Protein AF-A0A7C4EK09-F1 (afdb_monomer_lite)

Structure (mmCIF, N/CA/C/O backbone):
data_AF-A0A7C4EK09-F1
#
_entry.id   AF-A0A7C4EK09-F1
#
loop_
_atom_site.group_PDB
_atom_site.id
_atom_site.type_symbol
_atom_site.label_atom_id
_atom_site.label_alt_id
_atom_site.label_comp_id
_atom_site.label_asym_id
_atom_site.label_entity_id
_atom_site.label_seq_id
_atom_site.pdbx_PDB_ins_code
_atom_site.Cartn_x
_atom_site.Cartn_y
_atom_site.Cartn_z
_atom_site.occupancy
_atom_site.B_iso_or_equiv
_atom_site.auth_seq_id
_atom_site.auth_comp_id
_atom_site.auth_asym_id
_atom_site.auth_atom_id
_atom_site.pdbx_PDB_model_num
ATOM 1 N N . MET A 1 1 ? -27.597 4.032 24.524 1.00 59.72 1 MET A N 1
ATOM 2 C CA . MET A 1 1 ? -26.654 4.954 23.851 1.00 59.72 1 MET A CA 1
ATOM 3 C C . MET A 1 1 ? -26.207 4.326 22.547 1.00 59.72 1 MET A C 1
ATOM 5 O O . MET A 1 1 ? -25.892 3.143 22.551 1.00 59.72 1 MET A O 1
ATOM 9 N N . VAL A 1 2 ? -26.232 5.072 21.444 1.00 76.88 2 VAL A N 1
ATOM 10 C CA . VAL A 1 2 ? -25.946 4.519 20.114 1.00 76.88 2 VAL A CA 1
ATOM 11 C C . VAL A 1 2 ? -24.457 4.654 19.790 1.00 76.88 2 VAL A C 1
ATOM 13 O O . VAL A 1 2 ? -23.886 5.731 19.943 1.00 76.88 2 VAL A O 1
ATOM 16 N N . ILE A 1 3 ? -23.831 3.548 19.381 1.00 72.75 3 ILE A N 1
ATOM 17 C CA . ILE A 1 3 ? -22.368 3.379 19.275 1.00 72.75 3 ILE A CA 1
ATOM 18 C C . ILE A 1 3 ? -21.731 4.365 18.281 1.00 72.75 3 ILE A C 1
ATOM 20 O O . ILE A 1 3 ? -20.667 4.909 18.561 1.00 72.75 3 ILE A O 1
ATOM 24 N N . TYR A 1 4 ? -22.411 4.685 17.173 1.00 75.69 4 TYR A N 1
ATOM 25 C CA . TYR A 1 4 ? -21.912 5.647 16.178 1.00 75.69 4 TYR A CA 1
ATOM 26 C C . TYR A 1 4 ? -21.665 7.042 16.764 1.00 75.69 4 TYR A C 1
ATOM 28 O O . TYR A 1 4 ? -20.758 7.748 16.332 1.00 75.69 4 TYR A O 1
ATOM 36 N N . ARG A 1 5 ? -22.456 7.444 17.766 1.00 77.88 5 ARG A N 1
ATOM 37 C CA . ARG A 1 5 ? -22.344 8.768 18.380 1.00 77.88 5 ARG A CA 1
ATOM 38 C C . ARG A 1 5 ? -21.088 8.859 19.245 1.00 77.88 5 ARG A C 1
ATOM 40 O O . ARG A 1 5 ? -20.448 9.898 19.248 1.00 77.88 5 ARG A O 1
ATOM 47 N N . LEU A 1 6 ? -20.712 7.765 19.911 1.00 76.62 6 LEU A N 1
ATOM 48 C CA . LEU A 1 6 ? -19.453 7.663 20.654 1.00 76.62 6 LEU A CA 1
ATOM 49 C C . LEU A 1 6 ? -18.241 7.702 19.723 1.00 76.62 6 LEU A C 1
ATOM 51 O O . LEU A 1 6 ? -17.325 8.465 19.988 1.00 76.62 6 LEU A O 1
ATOM 55 N N . ILE A 1 7 ? -18.275 6.971 18.604 1.00 74.31 7 ILE A N 1
ATOM 56 C CA . ILE A 1 7 ? -17.199 7.004 17.597 1.00 74.31 7 ILE A CA 1
ATOM 57 C C . ILE A 1 7 ? -16.987 8.435 17.085 1.00 74.31 7 ILE A C 1
ATOM 59 O O . ILE A 1 7 ? -15.863 8.921 17.028 1.00 74.31 7 ILE A O 1
ATOM 63 N N . PHE A 1 8 ? -18.072 9.144 16.761 1.00 75.94 8 PHE A N 1
ATOM 64 C CA . PHE A 1 8 ? -17.979 10.527 16.295 1.00 75.94 8 PHE A CA 1
ATOM 65 C C . PHE A 1 8 ? -17.450 11.484 17.363 1.00 75.94 8 PHE A C 1
ATOM 67 O O . PHE A 1 8 ? -16.660 12.369 17.043 1.00 75.94 8 PHE A O 1
ATOM 74 N N . LEU A 1 9 ? -17.883 11.326 18.617 1.00 74.69 9 LEU A N 1
ATOM 75 C CA . LEU A 1 9 ? -17.385 12.141 19.723 1.00 74.69 9 LEU A CA 1
ATOM 76 C C . LEU A 1 9 ? -15.898 11.892 19.984 1.00 74.69 9 LEU A C 1
ATOM 78 O O . LEU A 1 9 ? -15.174 12.857 20.207 1.00 74.69 9 LEU A O 1
ATOM 82 N N . GLU A 1 10 ? -15.443 10.646 19.886 1.00 74.56 10 GLU A N 1
ATOM 83 C CA . GLU A 1 10 ? -14.036 10.278 20.057 1.00 74.56 10 GLU A CA 1
ATOM 84 C C . GLU A 1 10 ? -13.164 10.901 18.956 1.00 74.56 10 GLU A C 1
ATOM 86 O O . GLU A 1 10 ? -12.195 11.605 19.244 1.00 74.56 10 GLU A O 1
ATOM 91 N N . ILE A 1 11 ? -13.577 10.767 17.688 1.00 73.81 11 ILE A N 1
ATOM 92 C CA . ILE A 1 11 ? -12.902 11.401 16.540 1.00 73.81 11 ILE A CA 1
ATOM 93 C C . ILE A 1 11 ? -12.854 12.928 16.711 1.00 73.81 11 ILE A C 1
ATOM 95 O O . ILE A 1 11 ? -11.841 13.570 16.417 1.00 73.81 11 ILE A O 1
ATOM 99 N N . LEU A 1 12 ? -13.944 13.531 17.198 1.00 75.69 12 LEU A N 1
ATOM 100 C CA . LEU A 1 12 ? -14.035 14.976 17.401 1.00 75.69 12 LEU A CA 1
ATOM 101 C C . LEU A 1 12 ? -13.188 15.458 18.585 1.00 75.69 12 LEU A C 1
ATOM 103 O O . LEU A 1 12 ? -12.681 16.579 18.541 1.00 75.69 12 LEU A O 1
ATOM 107 N N . HIS A 1 13 ? -13.031 14.644 19.626 1.00 73.06 13 HIS A N 1
ATOM 108 C CA . HIS A 1 13 ? -12.158 14.949 20.754 1.00 73.06 13 HIS A CA 1
ATOM 109 C C . HIS A 1 13 ? -10.682 14.825 20.345 1.00 73.06 13 HIS A C 1
ATOM 111 O O . HIS A 1 13 ? -9.856 15.658 20.718 1.00 73.06 13 HIS A O 1
ATOM 117 N N . ARG A 1 14 ? -10.358 13.858 19.477 1.00 70.25 14 ARG A N 1
ATOM 118 C CA . ARG A 1 14 ? -8.984 13.471 19.135 1.00 70.25 14 ARG A CA 1
ATOM 119 C C . ARG A 1 14 ? -8.532 13.844 17.723 1.00 70.25 14 ARG A C 1
ATOM 121 O O . ARG A 1 14 ? -7.823 13.092 17.051 1.00 70.25 14 ARG A O 1
ATOM 128 N N . LYS A 1 15 ? -8.878 15.057 17.288 1.00 75.75 15 LYS A N 1
ATOM 129 C CA . LYS A 1 15 ? -8.649 15.546 15.913 1.00 75.75 15 LYS A CA 1
ATOM 130 C C . LYS A 1 15 ? -7.200 15.403 15.438 1.00 75.75 15 LYS A C 1
ATOM 132 O O . LYS A 1 15 ? -6.978 15.054 14.286 1.00 75.75 15 LYS A O 1
ATOM 137 N N . GLY A 1 16 ? -6.220 15.652 16.312 1.00 76.62 16 GLY A N 1
ATOM 138 C CA . GLY A 1 16 ? -4.796 15.582 15.961 1.00 76.62 16 GLY A CA 1
ATOM 139 C C . GLY A 1 16 ? -4.307 14.156 15.697 1.00 76.62 16 GLY A C 1
ATOM 140 O O . GLY A 1 16 ? -3.672 13.899 14.677 1.00 76.62 16 GLY A O 1
ATOM 141 N N . GLY A 1 17 ? -4.649 13.217 16.585 1.00 75.44 17 GLY A N 1
ATOM 142 C CA . GLY A 1 17 ? -4.297 11.804 16.421 1.00 75.44 17 GLY A CA 1
ATOM 143 C C . GLY A 1 17 ? -5.007 11.176 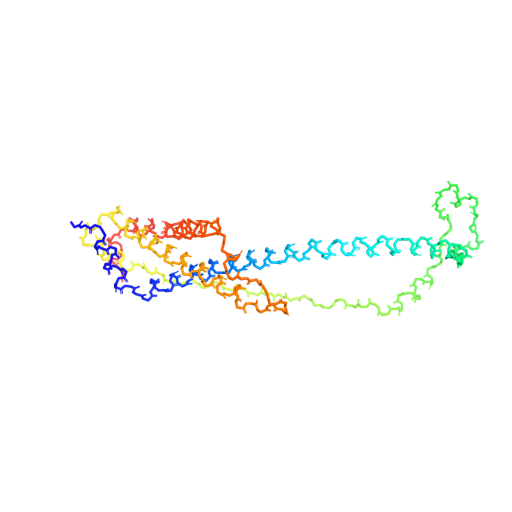15.225 1.00 75.44 17 GLY A C 1
ATOM 144 O O . GLY A 1 17 ? -4.377 10.485 14.425 1.00 75.44 17 GLY A O 1
ATOM 145 N N . PHE A 1 18 ? -6.292 11.499 15.056 1.00 76.75 18 PHE A N 1
ATOM 146 C CA . PHE A 1 18 ? -7.065 11.060 13.903 1.00 76.75 18 PHE A CA 1
ATOM 147 C C . PHE A 1 18 ? -6.475 11.591 12.585 1.00 76.75 18 PHE A C 1
ATOM 149 O O . PHE A 1 18 ? -6.249 10.826 11.651 1.00 76.75 18 PHE A O 1
ATOM 156 N N . ALA A 1 19 ? -6.146 12.885 12.520 1.00 77.00 19 ALA A N 1
ATOM 157 C CA . ALA A 1 19 ? -5.547 13.487 11.331 1.00 77.00 19 ALA A CA 1
ATOM 158 C C . ALA A 1 19 ? -4.194 12.854 10.979 1.00 77.00 19 ALA A C 1
ATOM 160 O O . ALA A 1 19 ? -3.980 12.505 9.822 1.00 77.00 19 ALA A O 1
ATOM 161 N N . MET A 1 20 ? -3.309 12.651 11.960 1.00 81.69 20 MET A N 1
ATOM 162 C CA . MET A 1 20 ? -2.008 12.011 11.731 1.00 81.69 20 MET A CA 1
ATOM 163 C C . MET A 1 20 ? -2.143 10.573 11.223 1.00 81.69 20 MET A C 1
ATOM 165 O O . MET A 1 20 ? -1.414 10.175 10.313 1.00 81.69 20 MET A O 1
ATOM 169 N N . GLY A 1 21 ? -3.088 9.802 11.765 1.00 78.81 21 GLY A N 1
ATOM 170 C CA . GLY A 1 21 ? -3.336 8.435 11.313 1.00 78.81 21 GLY A CA 1
ATOM 171 C C . GLY A 1 21 ? -3.893 8.372 9.887 1.00 78.81 21 GLY A C 1
ATOM 172 O O . GLY A 1 21 ? -3.397 7.595 9.071 1.00 78.81 21 GLY A O 1
ATOM 173 N N . VAL A 1 22 ? -4.842 9.254 9.544 1.00 82.44 22 VAL A N 1
ATOM 174 C CA . VAL A 1 22 ? -5.328 9.399 8.159 1.00 82.44 22 VAL A CA 1
ATOM 175 C C . VAL A 1 22 ? -4.183 9.778 7.221 1.00 82.44 22 VAL A C 1
ATOM 177 O O . VAL A 1 22 ? -4.055 9.195 6.148 1.00 82.44 22 VAL A O 1
ATOM 180 N N . LEU A 1 23 ? -3.329 10.719 7.626 1.00 84.25 23 LEU A N 1
ATOM 181 C CA . LEU A 1 23 ? -2.220 11.218 6.812 1.00 84.25 23 LEU A CA 1
ATOM 182 C C . LEU A 1 23 ? -1.162 10.129 6.581 1.00 84.25 23 LEU A C 1
ATOM 184 O O . LEU A 1 23 ? -0.712 9.943 5.454 1.00 84.25 23 LEU A O 1
ATOM 188 N N . SER A 1 24 ? -0.823 9.349 7.609 1.00 84.38 24 SER A N 1
ATOM 189 C CA . SER A 1 24 ? 0.080 8.199 7.486 1.00 84.38 24 SER A CA 1
ATOM 190 C C . SER A 1 24 ? -0.461 7.145 6.512 1.00 84.38 24 SER A C 1
ATOM 192 O O . SER A 1 24 ? 0.252 6.732 5.592 1.00 84.38 24 SER A O 1
ATOM 194 N N . ALA A 1 25 ? -1.735 6.764 6.655 1.00 78.94 25 ALA A N 1
ATOM 195 C CA . ALA A 1 25 ? -2.389 5.821 5.748 1.00 78.94 25 ALA A CA 1
ATOM 196 C C . ALA A 1 25 ? -2.448 6.363 4.310 1.00 78.94 25 ALA A C 1
ATOM 198 O O . ALA A 1 25 ? -2.166 5.631 3.359 1.00 78.94 25 ALA A O 1
ATOM 199 N N . ALA A 1 26 ? -2.738 7.656 4.150 1.00 80.69 26 ALA A N 1
ATOM 200 C CA . ALA A 1 26 ? -2.747 8.319 2.854 1.00 80.69 26 ALA A CA 1
ATOM 201 C C . ALA A 1 26 ? -1.370 8.291 2.183 1.00 80.69 26 ALA A C 1
ATOM 203 O O . ALA A 1 26 ? -1.273 7.944 1.008 1.00 80.69 26 ALA A O 1
ATOM 204 N N . VAL A 1 27 ? -0.296 8.590 2.917 1.00 83.56 27 VAL A N 1
ATOM 205 C CA . VAL A 1 27 ? 1.075 8.565 2.383 1.00 83.56 27 VAL A CA 1
ATOM 206 C C . VAL A 1 27 ? 1.487 7.151 1.968 1.00 83.56 27 VAL A C 1
ATOM 208 O O . VAL A 1 27 ? 2.057 6.976 0.891 1.00 83.56 27 VAL A O 1
ATOM 211 N N . ALA A 1 28 ? 1.169 6.137 2.776 1.00 79.94 28 ALA A N 1
ATOM 212 C CA . ALA A 1 28 ? 1.481 4.745 2.451 1.00 79.94 28 ALA A CA 1
ATOM 213 C C . ALA A 1 28 ? 0.786 4.293 1.155 1.00 79.94 28 ALA A C 1
ATOM 215 O O . ALA A 1 28 ? 1.431 3.748 0.254 1.00 79.94 28 ALA A O 1
ATOM 216 N N . VAL A 1 29 ? -0.515 4.578 1.030 1.00 79.38 29 VAL A N 1
ATOM 217 C CA . VAL A 1 29 ? -1.295 4.260 -0.174 1.00 79.38 29 VAL A CA 1
ATOM 218 C C . VAL A 1 29 ? -0.803 5.067 -1.377 1.00 79.38 29 VAL A C 1
ATOM 220 O O . VAL A 1 29 ? -0.633 4.498 -2.453 1.00 79.38 29 VAL A O 1
ATOM 223 N N . ALA A 1 30 ? -0.503 6.356 -1.203 1.00 80.06 30 ALA A N 1
ATOM 224 C CA . ALA A 1 30 ? 0.017 7.210 -2.269 1.00 80.06 30 ALA A CA 1
ATOM 225 C C . ALA A 1 30 ? 1.355 6.703 -2.822 1.00 80.06 30 ALA A C 1
ATOM 227 O O . ALA A 1 30 ? 1.551 6.695 -4.037 1.00 80.06 30 ALA A O 1
ATOM 228 N N . CYS A 1 31 ? 2.256 6.239 -1.952 1.00 81.19 31 CYS A N 1
ATOM 229 C CA . CYS A 1 31 ? 3.550 5.689 -2.354 1.00 81.19 31 CYS A CA 1
ATOM 230 C C . CYS A 1 31 ? 3.387 4.392 -3.163 1.00 81.19 31 CYS A C 1
ATOM 232 O O . CYS A 1 31 ? 3.993 4.235 -4.225 1.00 81.19 31 CYS A O 1
ATOM 234 N N . LEU A 1 32 ? 2.510 3.492 -2.707 1.00 79.62 32 LEU A N 1
ATOM 235 C CA . LEU A 1 32 ? 2.244 2.220 -3.379 1.00 79.62 32 LEU A CA 1
ATOM 236 C C . LEU A 1 32 ? 1.568 2.427 -4.741 1.00 79.62 32 LEU A C 1
ATOM 238 O O . LEU A 1 32 ? 2.023 1.887 -5.749 1.00 79.62 32 LEU A O 1
ATOM 242 N N . VAL A 1 33 ? 0.518 3.252 -4.788 1.00 77.50 33 VAL A N 1
ATOM 243 C CA . VAL A 1 33 ? -0.191 3.588 -6.031 1.00 77.50 33 VAL A CA 1
ATOM 244 C C . VAL A 1 33 ? 0.746 4.317 -6.994 1.00 77.50 33 VAL A C 1
ATOM 246 O O . VAL A 1 33 ? 0.823 3.943 -8.162 1.00 77.50 33 VAL A O 1
ATOM 249 N N . GLY A 1 34 ? 1.514 5.301 -6.518 1.00 72.81 34 GLY A N 1
ATOM 250 C CA . GLY A 1 34 ? 2.486 6.034 -7.331 1.00 72.81 34 GLY A CA 1
ATOM 251 C C . GLY A 1 34 ? 3.555 5.124 -7.942 1.00 72.81 34 GLY A C 1
ATOM 252 O O . GLY A 1 34 ? 3.812 5.209 -9.143 1.00 72.81 34 GLY A O 1
ATOM 253 N N . SER A 1 35 ? 4.120 4.204 -7.152 1.00 72.50 35 SER A N 1
ATOM 254 C CA . SER A 1 35 ? 5.109 3.225 -7.622 1.00 72.50 35 SER A CA 1
ATOM 255 C C . SER A 1 35 ? 4.542 2.311 -8.712 1.00 72.50 35 SER A C 1
ATOM 257 O O . SER A 1 35 ? 5.139 2.196 -9.782 1.00 72.50 35 SER A O 1
ATOM 259 N N . LEU A 1 36 ? 3.361 1.724 -8.491 1.00 76.94 36 LEU A N 1
ATOM 260 C CA . LEU A 1 36 ? 2.722 0.830 -9.463 1.00 76.94 36 LEU A CA 1
ATOM 261 C C . LEU A 1 36 ? 2.312 1.559 -10.750 1.00 76.94 36 LEU A C 1
ATOM 263 O O . LEU A 1 36 ? 2.436 1.009 -11.846 1.00 76.94 36 LEU A O 1
ATOM 267 N N . THR A 1 37 ? 1.863 2.809 -10.634 1.00 72.75 37 THR A N 1
ATOM 268 C CA . THR A 1 37 ? 1.449 3.624 -11.787 1.00 72.75 37 THR A CA 1
ATOM 269 C C . THR A 1 37 ? 2.657 4.041 -12.631 1.00 72.75 37 THR A C 1
ATOM 271 O O . THR A 1 37 ? 2.612 3.960 -13.860 1.00 72.75 37 THR A O 1
ATOM 274 N N . LEU A 1 38 ? 3.768 4.426 -11.993 1.00 69.75 38 LEU A N 1
ATOM 275 C CA . LEU A 1 38 ? 5.035 4.706 -12.678 1.00 69.75 38 LEU A CA 1
ATOM 276 C C . LEU A 1 38 ? 5.614 3.457 -13.351 1.00 69.75 38 LEU A C 1
ATOM 278 O O . LEU A 1 38 ? 6.137 3.555 -14.462 1.00 69.75 38 LEU A O 1
ATOM 282 N N . LEU A 1 39 ? 5.492 2.291 -12.712 1.00 69.44 39 LEU A N 1
ATOM 283 C CA . LEU A 1 39 ? 5.983 1.030 -13.262 1.00 69.44 39 LEU A CA 1
ATOM 284 C C . LEU A 1 39 ? 5.230 0.647 -14.541 1.00 69.44 39 LEU A C 1
ATOM 286 O O . LEU A 1 39 ? 5.853 0.391 -15.568 1.00 69.44 39 LEU A O 1
ATOM 290 N N . ARG A 1 40 ? 3.896 0.753 -14.538 1.00 64.56 40 ARG A N 1
ATOM 291 C CA . ARG A 1 40 ? 3.089 0.527 -15.750 1.00 64.56 40 ARG A CA 1
ATOM 292 C C . ARG A 1 40 ? 3.399 1.508 -16.875 1.00 64.56 40 ARG A C 1
ATOM 294 O O . ARG A 1 40 ? 3.392 1.136 -18.045 1.00 64.56 40 ARG A O 1
ATOM 301 N N . LYS A 1 41 ? 3.701 2.762 -16.531 1.00 60.75 41 LYS A N 1
ATOM 302 C CA . LYS A 1 41 ? 4.144 3.767 -17.504 1.00 60.75 41 LYS A CA 1
ATOM 303 C C . LYS A 1 41 ? 5.475 3.372 -18.167 1.00 60.75 41 LYS A C 1
ATOM 305 O O . LYS A 1 41 ? 5.697 3.681 -19.335 1.00 60.75 41 LYS A O 1
ATOM 310 N N . HIS A 1 42 ? 6.341 2.664 -17.442 1.00 59.22 42 HIS A N 1
ATOM 311 C CA . HIS A 1 42 ? 7.594 2.107 -17.953 1.00 59.22 42 HIS A CA 1
ATOM 312 C C . HIS A 1 42 ? 7.411 0.820 -18.772 1.00 59.22 42 HIS A C 1
ATOM 314 O O . HIS A 1 42 ? 8.153 0.628 -19.737 1.00 59.22 42 HIS A O 1
ATOM 320 N N . ASP A 1 43 ? 6.432 -0.028 -18.454 1.00 59.84 43 ASP A N 1
ATOM 321 C CA . ASP A 1 43 ? 6.171 -1.270 -19.203 1.00 59.84 43 ASP A CA 1
ATOM 322 C C . ASP A 1 43 ? 5.791 -0.986 -20.663 1.00 59.84 43 ASP A C 1
ATOM 324 O O . ASP A 1 43 ? 6.374 -1.567 -21.579 1.00 59.84 43 ASP A O 1
ATOM 328 N N . VAL A 1 44 ? 4.938 0.019 -20.896 1.00 59.47 44 VAL A N 1
ATOM 329 C CA . VAL A 1 44 ? 4.580 0.478 -22.255 1.00 59.47 44 VAL A CA 1
ATOM 330 C C . VAL A 1 44 ? 5.810 0.972 -23.035 1.00 59.47 44 VAL A C 1
ATOM 332 O O . VAL A 1 44 ? 5.915 0.786 -24.246 1.00 59.47 44 VAL A O 1
ATOM 335 N N . ARG A 1 45 ? 6.788 1.573 -22.344 1.00 55.91 45 ARG A N 1
ATOM 336 C CA . ARG A 1 45 ? 8.053 2.037 -22.940 1.00 55.91 45 ARG A CA 1
ATOM 337 C C . ARG A 1 45 ? 9.016 0.882 -23.233 1.00 55.91 45 ARG A C 1
ATOM 339 O O . ARG A 1 45 ? 9.820 0.968 -24.160 1.00 55.91 45 ARG A O 1
ATOM 346 N N . THR A 1 46 ? 8.951 -0.182 -22.437 1.00 57.06 46 THR A N 1
ATOM 347 C CA . THR A 1 46 ? 9.877 -1.317 -22.515 1.00 57.06 46 THR A CA 1
ATOM 348 C C . THR A 1 46 ? 9.597 -2.172 -23.745 1.00 57.06 46 THR A C 1
ATOM 350 O O . THR A 1 46 ? 10.549 -2.556 -24.417 1.00 57.06 46 THR A O 1
ATOM 353 N N . GLU A 1 47 ? 8.334 -2.378 -24.129 1.00 62.41 47 GLU A N 1
ATOM 354 C CA . GLU A 1 47 ? 8.006 -3.116 -25.361 1.00 62.41 47 GLU A CA 1
ATOM 355 C C . GLU A 1 47 ? 8.567 -2.442 -26.624 1.00 62.41 47 GLU A C 1
ATOM 357 O O . GLU A 1 47 ? 9.140 -3.111 -27.486 1.00 62.41 47 GLU A O 1
ATOM 362 N N . GLN A 1 48 ? 8.493 -1.109 -26.706 1.00 62.53 48 GLN A N 1
ATOM 363 C CA . GLN A 1 48 ? 9.022 -0.352 -27.847 1.00 62.53 48 GLN A CA 1
ATOM 364 C C . GLN A 1 48 ? 10.556 -0.396 -27.901 1.00 62.53 48 GLN A C 1
ATOM 366 O O . GLN A 1 48 ? 11.138 -0.661 -28.953 1.00 62.53 48 GLN A O 1
ATOM 371 N N . ILE A 1 49 ? 11.224 -0.231 -26.753 1.00 61.78 49 ILE A N 1
ATOM 372 C CA . ILE A 1 49 ? 12.691 -0.297 -26.668 1.00 61.78 49 ILE A CA 1
ATOM 373 C C . ILE A 1 49 ? 13.201 -1.717 -26.944 1.00 61.78 49 ILE A C 1
ATOM 375 O O . ILE A 1 49 ? 14.252 -1.872 -27.566 1.00 61.78 49 ILE A O 1
ATOM 379 N N . VAL A 1 50 ? 12.491 -2.758 -26.500 1.00 64.50 50 VAL A N 1
ATOM 380 C CA . VAL A 1 50 ? 12.869 -4.157 -26.751 1.00 64.50 50 VAL A CA 1
ATOM 381 C C . VAL A 1 50 ? 12.739 -4.495 -28.235 1.00 64.50 50 VAL A C 1
ATOM 383 O O . VAL A 1 50 ? 13.658 -5.107 -28.774 1.00 64.50 50 VAL A O 1
ATOM 386 N N . ALA A 1 51 ? 11.686 -4.038 -28.918 1.00 70.81 51 ALA A N 1
ATOM 387 C CA . ALA A 1 51 ? 11.537 -4.231 -30.362 1.00 70.81 51 ALA A CA 1
ATOM 388 C C . ALA A 1 51 ? 12.639 -3.511 -31.167 1.00 70.81 51 ALA A C 1
ATOM 390 O O . ALA A 1 51 ? 13.228 -4.099 -32.079 1.00 70.81 51 ALA A O 1
ATOM 391 N N . ASP A 1 52 ? 12.984 -2.275 -30.793 1.00 72.00 52 ASP A N 1
ATOM 392 C CA . ASP A 1 52 ? 14.057 -1.516 -31.448 1.00 72.00 52 ASP A CA 1
ATOM 393 C C . ASP A 1 52 ? 15.443 -2.106 -31.153 1.00 72.00 52 ASP A C 1
ATOM 395 O O . ASP A 1 52 ? 16.287 -2.206 -32.049 1.00 72.00 52 ASP A O 1
ATOM 399 N N . LYS A 1 53 ? 15.676 -2.583 -29.922 1.00 70.69 53 LYS A N 1
ATOM 400 C CA . LYS A 1 53 ? 16.919 -3.278 -29.562 1.00 70.69 53 LYS A CA 1
ATOM 401 C C . LYS A 1 53 ? 17.024 -4.666 -30.178 1.00 70.69 53 LYS A C 1
ATOM 403 O O . LYS A 1 53 ? 18.139 -5.062 -30.484 1.00 70.69 53 LYS A O 1
ATOM 408 N N . GLN A 1 54 ? 15.926 -5.388 -30.397 1.00 70.62 54 GLN A N 1
ATOM 409 C CA . GLN A 1 54 ? 15.944 -6.667 -31.115 1.00 70.62 54 GLN A CA 1
ATOM 410 C C . GLN A 1 54 ? 16.315 -6.473 -32.589 1.00 70.62 54 GLN A C 1
ATOM 412 O O . GLN A 1 54 ? 17.121 -7.242 -33.108 1.00 70.62 54 GLN A O 1
ATOM 417 N N . ARG A 1 55 ? 15.816 -5.414 -33.243 1.00 70.62 55 ARG A N 1
ATOM 418 C CA . ARG A 1 55 ? 16.227 -5.050 -34.613 1.00 70.62 55 ARG A CA 1
ATOM 419 C C . ARG A 1 55 ? 17.695 -4.630 -34.668 1.00 70.62 55 ARG A C 1
ATOM 421 O O . ARG A 1 55 ? 18.454 -5.165 -35.470 1.00 70.62 55 ARG A O 1
ATOM 428 N N . ALA A 1 56 ? 18.122 -3.758 -33.752 1.00 77.44 56 ALA A N 1
ATOM 429 C CA . ALA A 1 56 ? 19.520 -3.347 -33.658 1.00 77.44 56 ALA A CA 1
ATOM 430 C C . ALA A 1 56 ? 20.453 -4.519 -33.306 1.00 77.44 56 ALA A C 1
ATOM 432 O O . ALA A 1 56 ? 21.561 -4.579 -33.825 1.00 77.44 56 ALA A O 1
ATOM 433 N N . ALA A 1 57 ? 20.018 -5.463 -32.464 1.00 70.88 57 ALA A N 1
ATOM 434 C CA . ALA A 1 57 ? 20.772 -6.665 -32.118 1.00 70.88 57 ALA A CA 1
ATOM 435 C C . ALA A 1 57 ? 20.855 -7.653 -33.285 1.00 70.88 57 ALA A C 1
ATOM 437 O O . ALA A 1 57 ? 21.906 -8.256 -33.460 1.00 70.88 57 ALA A O 1
ATOM 438 N N . ALA A 1 58 ? 19.808 -7.788 -34.107 1.00 76.44 58 ALA A N 1
ATOM 439 C CA . ALA A 1 58 ? 19.851 -8.593 -35.329 1.00 76.44 58 ALA A CA 1
ATOM 440 C C . ALA A 1 58 ? 20.830 -7.999 -36.361 1.00 76.44 58 ALA A C 1
ATOM 442 O O . ALA A 1 58 ? 21.662 -8.716 -36.921 1.00 76.44 58 ALA A O 1
ATOM 443 N N . ASP A 1 59 ? 20.807 -6.676 -36.544 1.00 77.88 59 ASP A N 1
ATOM 444 C CA . ASP A 1 59 ? 21.742 -5.973 -37.431 1.00 77.88 59 ASP A CA 1
ATOM 445 C C . ASP A 1 59 ? 23.180 -5.981 -36.895 1.00 77.88 59 ASP A C 1
ATOM 447 O O . ASP A 1 59 ? 24.141 -6.055 -37.667 1.00 77.88 59 ASP A O 1
ATOM 451 N N . LEU A 1 60 ? 23.340 -5.889 -35.571 1.00 79.94 60 LEU A N 1
ATOM 452 C CA . LEU A 1 60 ? 24.628 -6.015 -34.897 1.00 79.94 60 LEU A CA 1
ATOM 453 C C . LEU A 1 60 ? 25.137 -7.453 -34.991 1.00 79.94 60 LEU A C 1
ATOM 455 O O . LEU A 1 60 ? 26.310 -7.627 -35.268 1.00 79.94 60 LEU A O 1
ATOM 459 N N . MET A 1 61 ? 24.288 -8.472 -34.833 1.00 69.00 61 MET A N 1
ATOM 460 C CA . MET A 1 61 ? 24.668 -9.879 -34.991 1.00 69.00 61 MET A CA 1
ATOM 461 C C . MET A 1 61 ? 25.187 -10.153 -36.398 1.00 69.00 61 MET A C 1
ATOM 463 O O . MET A 1 61 ? 26.260 -10.730 -36.526 1.00 69.00 61 MET A O 1
ATOM 467 N N . ASN A 1 62 ? 24.507 -9.671 -37.442 1.00 76.88 62 ASN A N 1
ATOM 468 C CA . ASN A 1 62 ? 24.986 -9.833 -38.818 1.00 76.88 62 ASN A CA 1
ATOM 469 C C . ASN A 1 62 ? 26.338 -9.136 -39.043 1.00 76.88 62 ASN A C 1
ATOM 471 O O . ASN A 1 62 ? 27.258 -9.743 -39.595 1.00 76.88 62 ASN A O 1
ATOM 475 N N . ARG A 1 63 ? 26.500 -7.900 -38.547 1.00 78.12 63 ARG A N 1
ATOM 476 C CA . ARG A 1 63 ? 27.781 -7.172 -38.620 1.00 78.12 63 ARG A CA 1
ATOM 477 C C . ARG A 1 63 ? 28.882 -7.844 -37.807 1.00 78.12 63 ARG A C 1
ATOM 479 O O . ARG A 1 63 ? 29.983 -8.015 -38.310 1.00 78.12 63 ARG A O 1
ATOM 486 N N . MET A 1 64 ? 28.576 -8.295 -36.595 1.00 71.31 64 MET A N 1
ATOM 487 C CA . MET A 1 64 ? 29.508 -9.011 -35.731 1.00 71.31 64 MET A CA 1
ATOM 488 C C . MET A 1 64 ? 29.895 -10.357 -36.318 1.00 71.31 64 MET A C 1
ATOM 490 O O . MET A 1 64 ? 31.029 -10.759 -36.136 1.00 71.31 64 MET A O 1
ATOM 494 N N . GLN A 1 65 ? 29.007 -11.058 -37.017 1.00 75.00 65 GLN A N 1
ATOM 495 C CA . GLN A 1 65 ? 29.319 -12.336 -37.652 1.00 75.00 65 GLN A CA 1
ATOM 496 C C . GLN A 1 65 ? 30.249 -12.139 -38.857 1.00 75.00 65 GLN A C 1
ATOM 498 O O . GLN A 1 65 ? 31.146 -12.951 -39.097 1.00 75.00 65 GLN A O 1
ATOM 503 N N . GLU A 1 66 ? 30.094 -11.027 -39.574 1.00 72.31 66 GLU A N 1
ATOM 504 C CA . GLU A 1 66 ? 30.994 -10.627 -40.653 1.00 72.31 66 GLU A CA 1
ATOM 505 C C . GLU A 1 66 ? 32.344 -10.108 -40.127 1.00 72.31 66 GLU A C 1
ATOM 507 O O . GLU A 1 66 ? 33.396 -10.481 -40.654 1.00 72.31 66 GLU A O 1
ATOM 512 N N . ASP A 1 67 ? 32.337 -9.354 -39.028 1.00 73.88 67 ASP A N 1
ATOM 513 C CA . ASP A 1 67 ? 33.541 -8.922 -38.319 1.00 73.88 67 ASP A CA 1
ATOM 514 C C . ASP A 1 67 ? 34.257 -10.098 -37.654 1.00 73.88 67 ASP A C 1
ATOM 516 O O . ASP A 1 67 ? 35.474 -10.175 -37.750 1.00 73.88 67 ASP A O 1
ATOM 520 N N . PHE A 1 68 ? 33.545 -11.063 -37.064 1.00 63.06 68 PHE A N 1
ATOM 521 C CA . PHE A 1 68 ? 34.118 -12.311 -36.556 1.00 63.06 68 PHE A CA 1
ATOM 522 C C . PHE A 1 68 ? 34.723 -13.113 -37.698 1.00 63.06 68 PHE A C 1
ATOM 524 O O . PHE A 1 68 ? 35.846 -13.570 -37.557 1.00 63.06 68 PHE A O 1
ATOM 531 N N . ARG A 1 69 ? 34.066 -13.219 -38.861 1.00 69.56 69 ARG A N 1
ATOM 532 C CA . ARG A 1 69 ? 34.667 -13.859 -40.044 1.00 69.56 69 ARG A CA 1
ATOM 533 C C . ARG A 1 69 ? 35.978 -13.170 -40.453 1.00 69.56 69 ARG A C 1
ATOM 535 O O . ARG A 1 69 ? 36.941 -13.855 -40.798 1.00 69.56 69 ARG A O 1
ATOM 542 N N . ARG A 1 70 ? 36.043 -11.835 -40.394 1.00 66.31 70 ARG A N 1
ATOM 543 C CA . ARG A 1 70 ? 37.257 -11.050 -40.697 1.00 66.31 70 ARG A CA 1
ATOM 544 C C . ARG A 1 70 ? 38.315 -11.121 -39.589 1.00 66.31 70 ARG A C 1
ATOM 546 O O . ARG A 1 70 ? 39.506 -11.127 -39.890 1.00 66.31 70 ARG A O 1
ATOM 553 N N . LEU A 1 71 ? 37.897 -11.195 -38.328 1.00 64.00 71 LEU A N 1
ATOM 554 C CA . LEU A 1 71 ? 38.754 -11.297 -37.149 1.00 64.00 71 LEU A CA 1
ATOM 555 C C . LEU A 1 71 ? 39.301 -12.706 -36.975 1.00 64.00 71 LEU A C 1
ATOM 557 O O . LEU A 1 71 ? 40.460 -12.806 -36.621 1.00 64.00 71 LEU A O 1
ATOM 561 N N . THR A 1 72 ? 38.562 -13.773 -37.296 1.00 58.25 72 THR A N 1
ATOM 562 C CA . THR A 1 72 ? 39.068 -15.158 -37.340 1.00 58.25 72 THR A CA 1
ATOM 563 C C . THR A 1 72 ? 40.269 -15.270 -38.281 1.00 58.25 72 THR A C 1
ATOM 565 O O . THR A 1 72 ? 41.225 -15.974 -37.981 1.00 58.25 72 THR A O 1
ATOM 568 N N . PHE A 1 73 ? 40.276 -14.489 -39.364 1.00 58.38 73 PHE A N 1
ATOM 569 C CA . PHE A 1 73 ? 41.424 -14.346 -40.266 1.00 58.38 73 PHE A CA 1
ATOM 570 C C . PHE A 1 73 ? 42.602 -13.539 -39.681 1.00 58.38 73 PHE A C 1
ATOM 572 O O . PHE A 1 73 ? 43.698 -13.572 -40.235 1.00 58.38 73 PHE A O 1
ATOM 579 N N . LYS A 1 74 ? 42.385 -12.804 -38.585 1.00 54.31 74 LYS A N 1
ATOM 580 C CA . LYS A 1 74 ? 43.326 -11.880 -37.929 1.00 54.31 74 LYS A CA 1
ATOM 581 C C . LYS A 1 74 ? 43.595 -12.195 -36.452 1.00 54.31 74 LYS A C 1
ATOM 583 O O . LYS A 1 74 ? 44.276 -11.401 -35.802 1.00 54.31 74 LYS A O 1
ATOM 588 N N . VAL A 1 75 ? 43.086 -13.302 -35.902 1.00 57.66 75 VAL A N 1
ATOM 589 C CA . VAL A 1 75 ? 43.369 -13.670 -34.510 1.00 57.66 75 VAL A CA 1
ATOM 590 C C . VAL A 1 75 ? 44.841 -14.030 -34.462 1.00 57.66 75 VAL A C 1
ATOM 592 O O . VAL A 1 75 ? 45.261 -15.066 -34.977 1.00 57.66 75 VAL A O 1
ATOM 595 N N . GLY A 1 76 ? 45.628 -13.131 -33.874 1.00 54.72 76 GLY A N 1
ATOM 596 C CA . GLY A 1 76 ? 46.954 -13.468 -33.397 1.00 54.72 76 GLY A CA 1
ATOM 597 C C . GLY A 1 76 ? 46.821 -14.724 -32.550 1.00 54.72 76 GLY A C 1
ATOM 598 O O . GLY A 1 76 ? 45.992 -14.794 -31.645 1.00 54.72 76 GLY A O 1
ATOM 599 N N . PHE A 1 77 ? 47.580 -15.738 -32.925 1.00 51.34 77 PHE A N 1
ATOM 600 C CA . PHE A 1 77 ? 47.659 -17.024 -32.251 1.00 51.34 77 PHE A CA 1
ATOM 601 C C . PHE A 1 77 ? 47.779 -16.794 -30.743 1.00 51.34 77 PHE A C 1
ATOM 603 O O . PHE A 1 77 ? 48.629 -16.028 -30.286 1.00 51.34 77 PHE A O 1
ATOM 610 N N . THR A 1 78 ? 46.911 -17.440 -29.966 1.00 49.84 78 THR A N 1
ATOM 611 C CA . THR A 1 78 ? 47.073 -17.514 -28.517 1.00 49.84 78 THR A CA 1
ATOM 612 C C . THR A 1 78 ? 48.375 -18.257 -28.244 1.00 49.84 78 THR A C 1
ATOM 614 O O . THR A 1 78 ? 48.442 -19.477 -28.383 1.00 49.84 78 THR A O 1
ATOM 617 N N . THR A 1 79 ? 49.430 -17.517 -27.911 1.00 54.69 79 THR A N 1
ATOM 618 C CA . THR A 1 79 ? 50.721 -18.107 -27.569 1.00 54.69 79 THR A CA 1
ATOM 619 C C . THR A 1 79 ? 50.618 -18.713 -26.181 1.00 54.69 79 THR A C 1
ATOM 621 O O . THR A 1 79 ? 50.643 -18.013 -25.170 1.00 54.69 79 THR A O 1
ATOM 624 N N . LEU A 1 80 ? 50.483 -20.033 -26.143 1.00 65.31 80 LEU A N 1
ATOM 625 C CA . LEU A 1 80 ? 50.609 -20.804 -24.921 1.00 65.31 80 LEU A CA 1
ATOM 626 C C . LEU A 1 80 ? 52.094 -20.855 -24.543 1.00 65.31 80 LEU A C 1
ATOM 628 O O . LEU A 1 80 ? 52.882 -21.544 -25.189 1.00 65.31 80 LEU A O 1
ATOM 632 N N . ILE A 1 81 ? 52.481 -20.085 -23.526 1.00 64.06 81 ILE A N 1
ATOM 633 C CA . ILE A 1 81 ? 53.841 -20.105 -22.983 1.00 64.06 81 ILE A CA 1
ATOM 634 C C . ILE A 1 81 ? 53.961 -21.360 -22.124 1.00 64.06 81 ILE A C 1
ATOM 636 O O . ILE A 1 81 ? 53.311 -21.482 -21.087 1.00 64.06 81 ILE A O 1
ATOM 640 N N . LEU A 1 82 ? 54.762 -22.310 -22.592 1.00 71.00 82 LEU A N 1
ATOM 641 C CA . LEU A 1 82 ? 55.043 -23.555 -21.893 1.00 71.00 82 LEU A CA 1
ATOM 642 C C . LEU A 1 82 ? 56.448 -23.502 -21.311 1.00 71.00 82 LEU A C 1
ATOM 644 O O . LEU A 1 82 ? 57.341 -22.848 -21.850 1.00 71.00 82 LEU A O 1
ATOM 648 N N . HIS A 1 83 ? 56.643 -24.221 -20.212 1.00 72.62 83 HIS A N 1
ATOM 649 C CA . HIS A 1 83 ? 57.977 -24.468 -19.693 1.00 72.62 83 HIS A CA 1
ATOM 650 C C . HIS A 1 83 ? 58.830 -25.156 -20.780 1.00 72.62 83 HIS A C 1
ATOM 652 O O . HIS A 1 83 ? 58.337 -26.064 -21.446 1.00 72.62 83 HIS A O 1
ATOM 658 N N . GLU A 1 84 ? 60.101 -24.768 -20.950 1.00 74.75 84 GLU A N 1
ATOM 659 C CA . GLU A 1 84 ? 60.985 -25.237 -22.045 1.00 74.75 84 GLU A CA 1
ATOM 660 C C . GLU A 1 84 ? 61.057 -26.771 -22.151 1.00 74.75 84 GLU A C 1
ATOM 662 O O . GLU A 1 84 ? 61.195 -27.341 -23.229 1.00 74.75 84 GLU A O 1
ATOM 667 N N . LYS A 1 85 ? 60.913 -27.447 -21.008 1.00 79.94 85 LYS A N 1
ATOM 668 C CA . LYS A 1 85 ? 60.972 -28.909 -20.888 1.00 79.94 85 LYS A CA 1
ATOM 669 C C . LYS A 1 85 ? 59.617 -29.624 -21.012 1.00 79.94 85 LYS A C 1
ATOM 671 O O . LYS A 1 85 ? 59.582 -30.835 -20.828 1.00 79.94 85 LYS A O 1
ATOM 676 N N . GLN A 1 86 ? 58.513 -28.921 -21.286 1.00 81.25 86 GLN A N 1
ATOM 677 C CA . GLN A 1 86 ? 57.175 -29.519 -21.391 1.00 81.25 86 GLN A CA 1
ATOM 678 C C . GLN A 1 86 ? 56.979 -30.246 -22.739 1.00 81.25 86 GLN A C 1
ATOM 680 O O . GLN A 1 86 ? 56.937 -29.585 -23.780 1.00 81.25 86 GLN A O 1
ATOM 685 N N . PRO A 1 87 ? 56.749 -31.575 -22.758 1.00 81.38 87 PRO A N 1
ATOM 686 C CA . PRO A 1 87 ? 56.399 -32.287 -23.983 1.00 81.38 87 PRO A CA 1
ATOM 687 C C . PRO A 1 87 ? 54.958 -31.962 -24.408 1.00 81.38 87 PRO A C 1
ATOM 689 O O . PRO A 1 87 ? 54.017 -32.117 -23.625 1.00 81.38 87 PRO A O 1
ATOM 692 N N . LEU A 1 88 ? 54.761 -31.543 -25.664 1.00 78.06 88 LEU A N 1
ATOM 693 C CA . LEU A 1 88 ? 53.429 -31.183 -26.177 1.00 78.06 88 LEU A CA 1
ATOM 694 C C . LEU A 1 88 ? 52.483 -32.390 -26.275 1.00 78.06 88 LEU A C 1
ATOM 696 O O . LEU A 1 88 ? 51.283 -32.241 -26.062 1.00 78.06 88 LEU A O 1
ATOM 700 N N . ALA A 1 89 ? 53.006 -33.582 -26.578 1.00 78.75 89 ALA A N 1
ATOM 701 C CA . ALA A 1 89 ? 52.188 -34.788 -26.725 1.00 78.75 89 ALA A CA 1
ATOM 702 C C . ALA A 1 89 ? 51.456 -35.157 -25.422 1.00 78.75 89 ALA A C 1
ATOM 704 O O . ALA A 1 89 ? 50.280 -35.511 -25.456 1.00 78.75 89 ALA A O 1
ATOM 705 N N . GLU A 1 90 ? 52.124 -35.008 -24.274 1.00 77.50 90 GLU A N 1
ATOM 706 C CA . GLU A 1 90 ? 51.522 -35.247 -22.958 1.00 77.50 90 GLU A CA 1
ATOM 707 C C . GLU A 1 90 ? 50.476 -34.189 -22.603 1.00 77.50 90 GLU A C 1
ATOM 709 O O . GLU A 1 90 ? 49.407 -34.526 -22.099 1.00 77.50 90 GLU A O 1
ATOM 714 N N . LEU A 1 91 ? 50.744 -32.922 -22.932 1.00 73.88 91 LEU A N 1
ATOM 715 C CA . LEU A 1 91 ? 49.813 -31.818 -22.704 1.00 73.88 91 LEU A CA 1
ATOM 716 C C . LEU A 1 91 ? 48.490 -32.023 -23.460 1.00 73.88 91 LEU A C 1
ATOM 718 O O . LEU A 1 91 ? 47.418 -31.842 -22.884 1.00 73.88 91 LEU A O 1
ATOM 722 N N . PHE A 1 92 ? 48.550 -32.419 -24.736 1.00 73.44 92 PHE A N 1
ATOM 723 C CA . PHE A 1 92 ? 47.344 -32.651 -25.539 1.00 73.44 92 PHE A CA 1
ATOM 724 C C . PHE A 1 92 ? 46.599 -33.933 -25.153 1.00 73.44 92 PHE A C 1
ATOM 726 O O . PHE A 1 92 ? 45.375 -33.965 -25.254 1.00 73.44 92 PHE A O 1
ATOM 733 N N . ALA A 1 93 ? 47.307 -34.972 -24.698 1.00 72.44 93 ALA A N 1
ATOM 734 C CA . ALA A 1 93 ? 46.685 -36.219 -24.256 1.00 72.44 93 ALA A CA 1
ATOM 735 C C . ALA A 1 93 ? 46.028 -36.098 -22.869 1.00 72.44 93 ALA A C 1
ATOM 737 O O . ALA A 1 93 ? 44.957 -36.659 -22.646 1.00 72.44 93 ALA A O 1
ATOM 738 N N . GLY A 1 94 ? 46.658 -35.371 -21.939 1.00 72.50 94 GLY A N 1
ATOM 739 C CA . GLY A 1 94 ? 46.191 -35.221 -20.556 1.00 72.50 94 GLY A CA 1
ATOM 740 C C . GLY A 1 94 ? 45.345 -33.973 -20.291 1.00 72.50 94 GLY A C 1
ATOM 741 O O . GLY A 1 94 ? 44.724 -33.872 -19.233 1.00 72.50 94 GLY A O 1
ATOM 742 N N . GLY A 1 95 ? 45.329 -33.005 -21.213 1.00 72.81 95 GLY A N 1
ATOM 743 C CA . GLY A 1 95 ? 44.612 -31.734 -21.063 1.00 72.81 95 GLY A CA 1
ATOM 744 C C . GLY A 1 95 ? 45.215 -30.771 -20.030 1.00 72.81 95 GLY A C 1
ATOM 745 O O . GLY A 1 95 ? 44.588 -29.763 -19.712 1.00 72.81 95 GLY A O 1
ATOM 746 N N . HIS A 1 96 ? 46.406 -31.060 -19.492 1.00 68.75 96 HIS A N 1
ATOM 747 C CA . HIS A 1 96 ? 47.100 -30.242 -18.492 1.00 68.75 96 HIS A CA 1
ATOM 748 C C . HIS A 1 96 ? 48.629 -30.327 -18.652 1.00 68.75 96 HIS A C 1
ATOM 750 O O . HIS A 1 96 ? 49.147 -31.310 -19.179 1.00 68.75 96 HIS A O 1
ATOM 756 N N . ALA A 1 97 ? 49.355 -29.288 -18.222 1.00 71.69 97 ALA A N 1
ATOM 757 C CA . ALA A 1 97 ? 50.820 -29.266 -18.259 1.00 71.69 97 ALA A CA 1
ATOM 758 C C . ALA A 1 97 ? 51.410 -30.077 -17.096 1.00 71.69 97 ALA A C 1
ATOM 760 O O . ALA A 1 97 ? 50.926 -29.990 -15.968 1.00 71.69 97 ALA A O 1
ATOM 761 N N . THR A 1 98 ? 52.459 -30.849 -17.375 1.00 75.06 98 THR A N 1
ATOM 762 C CA . THR A 1 98 ? 53.155 -31.711 -16.404 1.00 75.06 98 THR A CA 1
ATOM 763 C C . THR A 1 98 ? 54.368 -31.027 -15.763 1.00 75.06 98 THR A C 1
ATOM 765 O O . THR A 1 98 ? 54.793 -31.422 -14.681 1.00 75.06 98 THR A O 1
ATOM 768 N N . HIS A 1 99 ? 54.904 -29.976 -16.389 1.00 77.06 99 HIS A N 1
ATOM 769 C CA . HIS A 1 99 ? 55.955 -29.112 -15.856 1.00 77.06 99 HIS A CA 1
ATOM 770 C C . HIS A 1 99 ? 55.392 -27.754 -15.444 1.00 77.06 99 HIS A C 1
ATOM 772 O O . HIS A 1 99 ? 54.743 -27.058 -16.226 1.00 77.06 99 HIS A O 1
ATOM 778 N N . TYR A 1 100 ? 55.697 -27.372 -14.209 1.00 70.12 100 TYR A N 1
ATOM 779 C CA . TYR A 1 100 ? 55.240 -26.132 -13.600 1.00 70.12 100 TYR A CA 1
ATOM 780 C C . TYR A 1 100 ? 56.183 -24.964 -13.903 1.00 70.12 100 TYR A C 1
ATOM 782 O O . TYR A 1 100 ? 57.367 -25.141 -14.189 1.00 70.12 100 TYR A O 1
ATOM 790 N N . MET A 1 101 ? 55.633 -23.755 -13.850 1.00 69.81 101 MET A N 1
ATOM 791 C CA . MET A 1 101 ? 56.364 -22.511 -14.074 1.00 69.81 101 MET A CA 1
ATOM 792 C C . MET A 1 101 ? 57.134 -22.098 -12.799 1.00 69.81 101 MET A C 1
ATOM 794 O O . MET A 1 101 ? 56.610 -22.315 -11.707 1.00 69.81 101 MET A O 1
ATOM 798 N N . PRO A 1 102 ? 58.346 -21.514 -12.893 1.00 72.44 102 PRO A N 1
ATOM 799 C CA . PRO A 1 102 ? 59.125 -21.089 -11.723 1.00 72.44 102 PRO A CA 1
ATOM 800 C C . PRO A 1 102 ? 58.460 -19.949 -10.934 1.00 72.44 102 PRO A C 1
ATOM 802 O O . PRO A 1 102 ? 57.820 -19.074 -11.520 1.00 72.44 102 PRO A O 1
ATOM 805 N N . GLU A 1 103 ? 58.664 -19.929 -9.615 1.00 65.75 103 GLU A N 1
ATOM 806 C CA . GLU A 1 103 ? 57.999 -19.006 -8.675 1.00 65.75 103 GLU A CA 1
ATOM 807 C C . GLU A 1 103 ? 58.369 -17.519 -8.857 1.00 65.75 103 GLU A C 1
ATOM 809 O O . GLU A 1 103 ? 57.549 -16.654 -8.553 1.00 65.75 103 GLU A O 1
ATOM 814 N N . ASP A 1 104 ? 59.532 -17.212 -9.446 1.00 70.75 104 ASP A N 1
ATOM 815 C CA . ASP A 1 104 ? 60.031 -15.843 -9.715 1.00 70.75 104 ASP A CA 1
ATOM 816 C C . ASP A 1 104 ? 59.028 -14.953 -10.481 1.00 70.75 104 ASP A C 1
ATOM 818 O O . ASP A 1 104 ? 58.948 -13.733 -10.306 1.00 70.75 104 ASP A O 1
ATOM 822 N N . TYR A 1 105 ? 58.204 -15.560 -11.336 1.00 65.19 105 TYR A N 1
ATOM 823 C CA . TYR A 1 105 ? 57.183 -14.844 -12.101 1.00 65.19 105 TYR A CA 1
ATOM 824 C C . TYR A 1 105 ? 56.009 -14.373 -11.231 1.00 65.19 105 TYR A C 1
ATOM 826 O O . TYR A 1 105 ? 55.378 -13.360 -11.540 1.00 65.19 105 TYR A O 1
ATOM 834 N N . GLY A 1 106 ? 55.731 -15.075 -10.132 1.00 59.91 106 GLY A N 1
ATOM 835 C CA . GLY A 1 106 ? 54.722 -14.689 -9.150 1.00 59.91 106 GLY A CA 1
ATOM 836 C C . GLY A 1 106 ? 55.116 -13.426 -8.386 1.00 59.91 106 GLY A C 1
ATOM 837 O O . GLY A 1 106 ? 54.263 -12.576 -8.135 1.00 59.91 106 GLY A O 1
ATOM 838 N N . GLU A 1 107 ? 56.408 -13.239 -8.105 1.00 62.59 107 GLU A N 1
ATOM 839 C CA . GLU A 1 107 ? 56.914 -12.033 -7.435 1.00 62.59 107 GLU A CA 1
ATOM 840 C C . GLU A 1 107 ? 56.749 -10.776 -8.298 1.00 62.59 107 GLU A C 1
ATOM 842 O O . GLU A 1 107 ? 56.384 -9.705 -7.806 1.00 62.59 107 GLU A O 1
ATOM 847 N N . THR A 1 108 ? 56.906 -10.928 -9.614 1.00 62.75 108 THR A N 1
ATOM 848 C CA . THR A 1 108 ? 56.687 -9.850 -10.591 1.00 62.75 108 THR A CA 1
ATOM 849 C C . THR A 1 108 ? 55.227 -9.366 -10.588 1.00 62.75 108 THR A C 1
ATOM 851 O O . THR A 1 108 ? 54.956 -8.179 -10.777 1.00 62.75 108 THR A O 1
ATOM 854 N N . LEU A 1 109 ? 54.278 -10.269 -10.324 1.00 57.44 109 LEU A N 1
ATOM 855 C CA . LEU A 1 109 ? 52.847 -9.970 -10.201 1.00 57.44 109 LEU A CA 1
ATOM 856 C C . LEU A 1 109 ? 52.460 -9.470 -8.804 1.00 57.44 109 LEU A C 1
ATOM 858 O O . LEU A 1 109 ? 51.620 -8.581 -8.691 1.00 57.44 109 LEU A O 1
ATOM 862 N N . ALA A 1 110 ? 53.085 -9.988 -7.748 1.00 57.66 110 ALA A N 1
ATOM 863 C CA . ALA A 1 110 ? 52.876 -9.532 -6.373 1.00 57.66 110 ALA A CA 1
ATOM 864 C C . ALA A 1 110 ? 53.364 -8.088 -6.152 1.00 57.66 110 ALA A C 1
ATOM 866 O O . ALA A 1 110 ? 52.803 -7.354 -5.337 1.00 57.66 110 ALA A O 1
ATOM 867 N N . ALA A 1 111 ? 54.359 -7.644 -6.925 1.00 60.56 111 ALA A N 1
ATOM 868 C CA . ALA A 1 111 ? 54.791 -6.249 -6.969 1.00 60.56 111 ALA A CA 1
ATOM 869 C C . ALA A 1 111 ? 53.737 -5.292 -7.577 1.00 60.56 111 ALA A C 1
ATOM 871 O O . ALA A 1 111 ? 53.876 -4.067 -7.471 1.00 60.56 111 ALA A O 1
ATOM 872 N N . ALA A 1 112 ? 52.663 -5.809 -8.189 1.00 60.72 112 ALA A N 1
ATOM 873 C CA . ALA A 1 112 ? 51.569 -4.998 -8.709 1.00 60.72 112 ALA A CA 1
ATOM 874 C C . ALA A 1 112 ? 50.621 -4.555 -7.575 1.00 60.72 112 ALA A C 1
ATOM 876 O O . ALA A 1 112 ? 49.931 -5.354 -6.945 1.00 60.72 112 ALA A O 1
ATOM 877 N N . LYS A 1 113 ? 50.561 -3.239 -7.320 1.00 59.78 113 LYS A N 1
ATOM 878 C CA . LYS A 1 113 ? 49.758 -2.598 -6.258 1.00 59.78 113 LYS A CA 1
ATOM 879 C C . LYS A 1 113 ? 48.242 -2.649 -6.515 1.00 59.78 113 LYS A C 1
ATOM 881 O O . LYS A 1 113 ? 47.626 -1.620 -6.794 1.00 59.78 113 LYS A O 1
ATOM 886 N N . VAL A 1 114 ? 47.617 -3.813 -6.361 1.00 54.31 114 VAL A N 1
ATOM 887 C CA . VAL A 1 114 ? 46.157 -3.980 -6.489 1.00 54.31 114 VAL A CA 1
ATOM 888 C C . VAL A 1 114 ? 45.516 -4.206 -5.109 1.00 54.31 114 VAL A C 1
ATOM 890 O O . VAL A 1 114 ? 45.129 -5.305 -4.746 1.00 54.31 114 VAL A O 1
ATOM 893 N N . ALA A 1 115 ? 45.419 -3.093 -4.368 1.00 46.34 115 ALA A N 1
ATOM 894 C CA . ALA A 1 115 ? 44.475 -2.772 -3.285 1.00 46.34 115 ALA A CA 1
ATOM 895 C C . ALA A 1 115 ? 44.466 -3.587 -1.963 1.00 46.34 115 ALA A C 1
ATOM 897 O O . ALA A 1 115 ? 44.089 -4.751 -1.891 1.00 46.34 115 ALA A O 1
ATOM 898 N N . THR A 1 116 ? 44.740 -2.873 -0.863 1.00 49.06 116 THR A N 1
ATOM 899 C CA . THR A 1 116 ? 44.548 -3.289 0.538 1.00 49.06 116 THR A CA 1
ATOM 900 C C . THR A 1 116 ? 43.136 -2.925 1.011 1.00 49.06 116 THR A C 1
ATOM 902 O O . THR A 1 116 ? 42.765 -1.750 1.009 1.00 49.06 116 THR A O 1
ATOM 905 N N . ILE A 1 117 ? 42.349 -3.910 1.448 1.00 45.53 117 ILE A N 1
ATOM 906 C CA . ILE A 1 117 ? 41.014 -3.677 2.016 1.00 45.53 117 ILE A CA 1
ATOM 907 C C . ILE A 1 117 ? 41.174 -3.173 3.451 1.00 45.53 117 ILE A C 1
ATOM 909 O O . ILE A 1 117 ? 41.644 -3.890 4.333 1.00 45.53 117 ILE A O 1
ATOM 913 N N . ASN A 1 118 ? 40.791 -1.917 3.669 1.00 52.47 118 ASN A N 1
ATOM 914 C CA . ASN A 1 118 ? 40.874 -1.240 4.951 1.00 52.47 118 ASN A CA 1
ATOM 915 C C . ASN A 1 118 ? 39.460 -1.026 5.504 1.00 52.47 118 ASN A C 1
ATOM 917 O O . ASN A 1 118 ? 38.645 -0.349 4.874 1.00 52.47 118 ASN A O 1
ATOM 921 N N . ARG A 1 119 ? 39.262 -1.516 6.735 1.00 40.03 119 ARG A N 1
ATOM 922 C CA . ARG A 1 119 ? 38.276 -1.079 7.738 1.00 40.03 119 ARG A CA 1
ATOM 923 C C . ARG A 1 119 ? 36.984 -1.897 7.872 1.00 40.03 119 ARG A C 1
ATOM 925 O O . ARG A 1 119 ? 36.180 -2.017 6.957 1.00 40.03 119 ARG A O 1
ATOM 932 N N . VAL A 1 120 ? 36.754 -2.336 9.109 1.00 51.62 120 VAL A N 1
ATOM 933 C CA . VAL A 1 120 ? 35.461 -2.773 9.649 1.00 51.62 120 VAL A CA 1
ATOM 934 C C . VAL A 1 120 ? 35.117 -1.825 10.798 1.00 51.62 120 VAL A C 1
ATOM 936 O O . VAL A 1 120 ? 35.988 -1.477 11.596 1.00 51.62 120 VAL A O 1
ATOM 939 N N . LEU A 1 121 ? 33.868 -1.370 10.855 1.00 42.50 121 LEU A N 1
ATOM 940 C CA . LEU A 1 121 ? 33.353 -0.471 11.889 1.00 42.50 121 LEU A CA 1
ATOM 941 C C . LEU A 1 121 ? 32.317 -1.217 12.740 1.00 42.50 121 LEU A C 1
ATOM 943 O O . LEU A 1 121 ? 31.418 -1.829 12.164 1.00 42.50 121 LEU A O 1
ATOM 947 N N . PRO A 1 122 ? 32.386 -1.150 14.079 1.00 46.03 122 PRO A N 1
ATOM 948 C CA . PRO A 1 122 ? 31.301 -1.612 14.930 1.00 46.03 122 PRO A CA 1
ATOM 949 C C . PRO A 1 122 ? 30.232 -0.522 15.095 1.00 46.03 122 PRO A C 1
ATOM 951 O O . PRO A 1 122 ? 30.519 0.675 15.047 1.00 46.03 122 PRO A O 1
ATOM 954 N N . THR A 1 123 ? 28.988 -0.940 15.319 1.00 50.94 123 THR A N 1
ATOM 955 C CA . THR A 1 123 ? 27.850 -0.060 15.622 1.00 50.94 123 THR A CA 1
ATOM 956 C C . THR A 1 123 ? 27.167 -0.558 16.891 1.00 50.94 123 THR A C 1
ATOM 958 O O . THR A 1 123 ? 26.942 -1.758 17.034 1.00 50.94 123 THR A O 1
ATOM 961 N N . LEU A 1 124 ? 26.836 0.354 17.804 1.00 39.12 124 LEU A N 1
ATOM 962 C CA . LEU A 1 124 ? 26.034 0.087 19.000 1.00 39.12 124 LEU A CA 1
ATOM 963 C C . LEU A 1 124 ? 24.660 0.738 18.829 1.00 39.12 124 LEU A C 1
ATOM 965 O O . LEU A 1 124 ? 24.566 1.876 18.369 1.00 39.12 124 LEU A O 1
ATOM 969 N N . GLN A 1 125 ? 23.606 0.010 19.189 1.00 55.03 125 GLN A N 1
ATOM 970 C CA . GLN A 1 125 ? 22.232 0.505 19.218 1.00 55.03 125 GLN A CA 1
ATOM 971 C C . GLN A 1 125 ? 21.643 0.265 20.605 1.00 55.03 125 GLN A C 1
ATOM 973 O O . GLN A 1 125 ? 21.717 -0.847 21.124 1.00 55.03 125 GLN A O 1
ATOM 978 N N . GLU A 1 126 ? 21.023 1.296 21.170 1.00 48.81 126 GLU A N 1
ATOM 979 C CA . GLU A 1 126 ? 20.228 1.213 22.393 1.00 48.81 126 GLU A CA 1
ATOM 980 C C . GLU A 1 126 ? 18.761 1.489 22.050 1.00 48.81 126 GLU A C 1
ATOM 982 O O . GLU A 1 126 ? 18.454 2.360 21.233 1.00 48.81 126 GLU A O 1
ATOM 987 N N . ARG A 1 127 ? 17.847 0.722 22.650 1.00 49.34 127 ARG A N 1
ATOM 988 C CA . ARG A 1 127 ? 16.405 0.950 22.533 1.00 49.3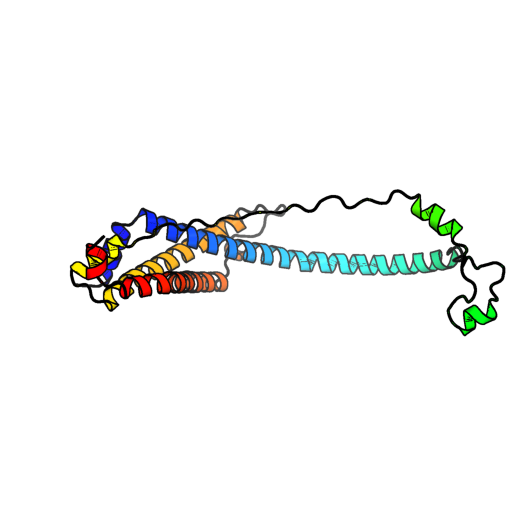4 127 ARG A CA 1
ATOM 989 C C . ARG A 1 127 ? 15.878 1.523 23.836 1.00 49.34 127 ARG A C 1
ATOM 991 O O . ARG A 1 127 ? 15.984 0.880 24.873 1.00 49.34 127 ARG A O 1
ATOM 998 N N . THR A 1 128 ? 15.234 2.677 23.750 1.00 45.00 128 THR A N 1
ATOM 999 C CA . THR A 1 128 ? 14.445 3.248 24.838 1.00 45.00 128 THR A CA 1
ATOM 1000 C C . THR A 1 128 ? 12.969 2.899 24.643 1.00 45.00 128 THR A C 1
ATOM 1002 O O . THR A 1 128 ? 12.447 2.937 23.528 1.00 45.00 128 THR A O 1
ATOM 1005 N N . ALA A 1 129 ? 12.301 2.505 25.728 1.00 50.41 129 ALA A N 1
ATOM 1006 C CA . ALA A 1 129 ? 10.867 2.232 25.748 1.00 50.41 129 ALA A CA 1
ATOM 1007 C C . ALA A 1 129 ? 10.119 3.470 26.261 1.00 50.41 129 ALA A C 1
ATOM 1009 O O . ALA A 1 129 ? 10.463 4.013 27.309 1.00 50.41 129 ALA A O 1
ATOM 1010 N N . TRP A 1 130 ? 9.108 3.911 25.512 1.00 48.38 130 TRP A N 1
ATOM 1011 C CA . TRP A 1 130 ? 8.249 5.041 25.870 1.00 48.38 130 TRP A CA 1
ATOM 1012 C C . TRP A 1 130 ? 6.982 4.528 26.572 1.00 48.38 130 TRP A C 1
ATOM 1014 O O . TRP A 1 130 ? 6.391 3.563 26.083 1.00 48.38 130 TRP A O 1
ATOM 1024 N N . PRO A 1 131 ? 6.524 5.144 27.675 1.00 55.03 131 PRO A N 1
ATOM 1025 C CA . PRO A 1 131 ? 5.212 4.836 28.235 1.00 55.03 131 PRO A CA 1
ATOM 1026 C C . PRO A 1 131 ? 4.110 5.356 27.297 1.00 55.03 131 PRO A C 1
ATOM 1028 O O . PRO A 1 131 ? 4.048 6.550 27.002 1.00 55.03 131 PRO A O 1
ATOM 1031 N N . GLU A 1 132 ? 3.240 4.462 26.816 1.00 54.94 132 GLU A N 1
ATOM 1032 C CA . GLU A 1 132 ? 2.074 4.808 25.993 1.00 54.94 132 GLU A CA 1
ATOM 1033 C C . GLU A 1 132 ? 0.743 4.559 26.731 1.00 54.94 132 GLU A C 1
ATOM 1035 O O . GLU A 1 132 ? 0.478 3.463 27.213 1.00 54.94 132 GLU A O 1
ATOM 1040 N N . ARG A 1 133 ? -0.120 5.590 26.718 1.00 53.78 133 ARG A N 1
ATOM 1041 C CA . ARG A 1 133 ? -1.603 5.560 26.670 1.00 53.78 133 ARG A CA 1
ATOM 1042 C C . ARG A 1 133 ? -2.352 4.574 27.587 1.00 53.78 133 ARG A C 1
ATOM 1044 O O . ARG A 1 133 ? -3.259 3.882 27.125 1.00 53.78 133 ARG A O 1
ATOM 1051 N N . GLY A 1 134 ? -2.059 4.581 28.885 1.00 54.28 134 GLY A N 1
ATOM 1052 C CA . GLY A 1 134 ? -2.873 3.869 29.877 1.00 54.28 134 GLY A CA 1
ATOM 1053 C C . GLY A 1 134 ? -4.158 4.604 30.303 1.00 54.28 134 GLY A C 1
ATOM 1054 O O . GLY A 1 134 ? -5.230 4.003 30.377 1.00 54.28 134 GLY A O 1
ATOM 1055 N N . ASP A 1 135 ? -4.081 5.917 30.520 1.00 54.75 135 ASP A N 1
ATOM 1056 C CA . ASP A 1 135 ? -5.043 6.614 31.393 1.00 54.75 135 ASP A CA 1
ATOM 1057 C C . ASP A 1 135 ? -6.456 6.812 30.806 1.00 54.75 135 ASP A C 1
ATOM 1059 O O . ASP A 1 135 ? -7.453 6.767 31.527 1.00 54.75 135 ASP A O 1
ATOM 1063 N N . GLU A 1 136 ? -6.599 6.979 29.488 1.00 58.78 136 GLU A N 1
ATOM 1064 C CA . GLU A 1 136 ? -7.898 7.296 28.856 1.00 58.78 136 GLU A CA 1
ATOM 1065 C C . GLU A 1 136 ? -8.859 6.088 28.833 1.00 58.78 136 GLU A C 1
ATOM 1067 O O . GLU A 1 136 ? -10.078 6.224 28.994 1.00 58.78 136 GLU A O 1
ATOM 1072 N N . ILE A 1 137 ? -8.314 4.877 28.676 1.00 59.91 137 ILE A N 1
ATOM 1073 C CA . ILE A 1 137 ? -9.090 3.626 28.643 1.00 59.91 137 ILE A CA 1
ATOM 1074 C C . ILE A 1 137 ? -9.616 3.287 30.046 1.00 59.91 137 ILE A C 1
ATOM 1076 O O . ILE A 1 137 ? -10.740 2.784 30.180 1.00 59.91 137 ILE A O 1
ATOM 1080 N N . GLY A 1 138 ? -8.842 3.620 31.085 1.00 58.66 138 GLY A N 1
ATOM 1081 C CA . GLY A 1 138 ? -9.247 3.498 32.485 1.00 58.66 138 GLY A CA 1
ATOM 1082 C C . GLY A 1 138 ? -10.508 4.309 32.798 1.00 58.66 138 GLY A C 1
ATOM 1083 O O . GLY A 1 138 ? -11.441 3.783 33.409 1.00 58.66 138 GLY A O 1
ATOM 1084 N N . ILE A 1 139 ? -10.607 5.539 32.279 1.00 62.59 139 ILE A N 1
ATOM 1085 C CA . ILE A 1 139 ? -11.766 6.431 32.480 1.00 62.59 139 ILE A CA 1
ATOM 1086 C C . ILE A 1 139 ? -13.032 5.872 31.810 1.00 62.59 139 ILE A C 1
ATOM 1088 O O . ILE A 1 139 ? -14.093 5.804 32.437 1.00 62.59 139 ILE A O 1
ATOM 1092 N N . LEU A 1 140 ? -12.938 5.408 30.557 1.00 65.25 140 LEU A N 1
ATOM 1093 C CA . LEU A 1 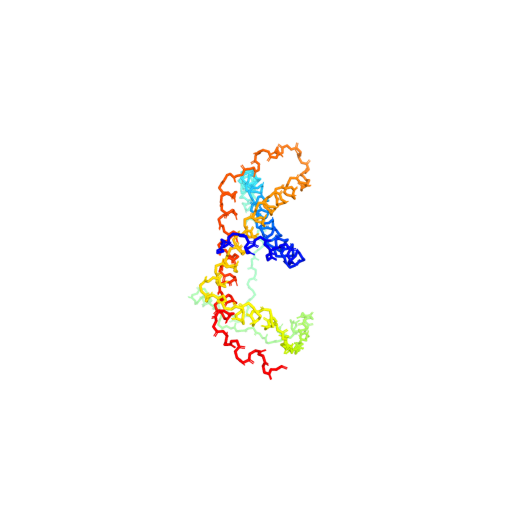140 ? -14.075 4.801 29.845 1.00 65.25 140 LEU A CA 1
ATOM 1094 C C . LEU A 1 140 ? -14.589 3.536 30.553 1.00 65.25 140 LEU A C 1
ATOM 1096 O O . LEU A 1 140 ? -15.803 3.309 30.619 1.00 65.25 140 LEU A O 1
ATOM 1100 N N . ARG A 1 141 ? -13.690 2.723 31.126 1.00 65.38 141 ARG A N 1
ATOM 1101 C CA . ARG A 1 141 ? -14.074 1.544 31.919 1.00 65.38 141 ARG A CA 1
ATOM 1102 C C . ARG A 1 141 ? -14.657 1.910 33.287 1.00 65.38 141 ARG A C 1
ATOM 1104 O O . ARG A 1 141 ? -15.591 1.231 33.714 1.00 65.38 141 ARG A O 1
ATOM 1111 N N . ALA A 1 142 ? -14.188 2.977 33.935 1.00 64.31 142 ALA A N 1
ATOM 1112 C CA . ALA A 1 142 ? -14.736 3.465 35.205 1.00 64.31 142 ALA A CA 1
ATOM 1113 C C . ALA A 1 142 ? -16.195 3.957 35.079 1.00 64.31 142 ALA A C 1
ATOM 1115 O O . ALA A 1 142 ? -16.973 3.840 36.023 1.00 64.31 142 ALA A O 1
ATOM 1116 N N . ILE A 1 143 ? -16.597 4.422 33.889 1.00 67.19 143 ILE A N 1
ATOM 1117 C CA . ILE A 1 143 ? -17.978 4.843 33.570 1.00 67.19 143 ILE A CA 1
ATOM 1118 C C . ILE A 1 143 ? -18.883 3.636 33.198 1.00 67.19 143 ILE A C 1
ATOM 1120 O O . ILE A 1 143 ? -20.079 3.789 32.947 1.00 67.19 143 ILE A O 1
ATOM 1124 N N . GLY A 1 144 ? -18.352 2.405 33.198 1.00 69.38 144 GLY A N 1
ATOM 1125 C CA . GLY A 1 144 ? -19.130 1.173 32.999 1.00 69.38 144 GLY A CA 1
ATOM 1126 C C . GLY A 1 144 ? -19.320 0.749 31.537 1.00 69.38 144 GLY A C 1
ATOM 1127 O O . GLY A 1 144 ? -20.207 -0.057 31.235 1.00 69.38 144 GLY A O 1
ATOM 1128 N N . VAL A 1 145 ? -18.501 1.261 30.609 1.00 73.75 145 VAL A N 1
ATOM 1129 C CA . VAL A 1 145 ? -18.529 0.840 29.198 1.00 73.75 145 VAL A CA 1
ATOM 1130 C C . VAL A 1 145 ? -18.108 -0.631 29.084 1.00 73.75 145 VAL A C 1
ATOM 1132 O O . VAL A 1 145 ? -17.072 -1.051 29.602 1.00 73.75 145 VAL A O 1
ATOM 1135 N N . ARG A 1 146 ? -18.914 -1.449 28.391 1.00 76.00 146 ARG A N 1
ATOM 1136 C CA . ARG A 1 146 ? -18.628 -2.886 28.232 1.00 76.00 146 ARG A CA 1
ATOM 1137 C C . ARG A 1 146 ? -17.403 -3.104 27.343 1.00 76.00 146 ARG A C 1
ATOM 1139 O O . ARG A 1 146 ? -17.218 -2.410 26.347 1.00 76.00 146 ARG A O 1
ATOM 1146 N N . ARG A 1 147 ? -16.648 -4.174 27.608 1.00 70.75 147 ARG A N 1
ATOM 1147 C CA . ARG A 1 147 ? -15.468 -4.601 26.829 1.00 70.75 147 ARG A CA 1
ATOM 1148 C C . ARG A 1 147 ? -15.685 -4.607 25.306 1.00 70.75 147 ARG A C 1
ATOM 1150 O O . ARG A 1 147 ? -14.838 -4.140 24.555 1.00 70.75 147 ARG A O 1
ATOM 1157 N N . MET A 1 148 ? -16.844 -5.095 24.856 1.00 77.31 148 MET A N 1
ATOM 1158 C CA . MET A 1 148 ? -17.202 -5.137 23.431 1.00 77.31 148 MET A CA 1
ATOM 1159 C C . MET A 1 148 ? -17.491 -3.752 22.835 1.00 77.31 148 MET A C 1
ATOM 1161 O O . MET A 1 148 ? -17.294 -3.553 21.643 1.00 77.31 148 MET A O 1
ATOM 1165 N N . GLN A 1 149 ? -17.946 -2.793 23.645 1.00 77.62 149 GLN A N 1
ATOM 1166 C CA . GLN A 1 149 ? -18.186 -1.419 23.201 1.00 77.62 149 GLN A CA 1
ATOM 1167 C C . GLN A 1 149 ? -16.873 -0.651 23.059 1.00 77.62 149 GLN A C 1
ATOM 1169 O O . GLN A 1 149 ? -16.713 0.053 22.070 1.00 77.62 149 GLN A O 1
ATOM 1174 N N . VAL A 1 150 ? -15.920 -0.847 23.978 1.00 77.50 150 VAL A N 1
ATOM 1175 C CA . VAL A 1 150 ? -14.558 -0.298 23.845 1.00 77.50 150 VAL A CA 1
ATOM 1176 C C . VAL A 1 150 ? -13.918 -0.804 22.551 1.00 77.50 150 VAL A C 1
ATOM 1178 O O . VAL A 1 150 ? -13.478 -0.007 21.729 1.00 77.50 150 VAL A O 1
ATOM 1181 N N . LEU A 1 151 ? -13.971 -2.119 22.309 1.00 78.44 151 LEU A N 1
ATOM 1182 C CA . LEU A 1 151 ? -13.453 -2.716 21.075 1.00 78.44 151 LEU A CA 1
ATOM 1183 C C . LEU A 1 151 ? -14.125 -2.132 19.818 1.00 78.44 151 LEU A C 1
ATOM 1185 O O . LEU A 1 151 ? -13.439 -1.822 18.848 1.00 78.44 151 LEU A O 1
ATOM 1189 N N . ALA A 1 152 ? -15.451 -1.952 19.839 1.00 81.94 152 ALA A N 1
ATOM 1190 C CA . ALA A 1 152 ? -16.204 -1.394 18.716 1.00 81.94 152 ALA A CA 1
ATOM 1191 C C . ALA A 1 152 ? -15.863 0.077 18.419 1.00 81.94 152 ALA A C 1
ATOM 1193 O O . ALA A 1 152 ? -15.920 0.482 17.260 1.00 81.94 152 ALA A O 1
ATOM 1194 N N . ILE A 1 153 ? -15.499 0.868 19.435 1.00 81.50 153 ILE A N 1
ATOM 1195 C CA . ILE A 1 153 ? -15.082 2.266 19.257 1.00 81.50 153 ILE A CA 1
ATOM 1196 C C . ILE A 1 153 ? -13.738 2.323 18.524 1.00 81.50 153 ILE A C 1
ATOM 1198 O O . ILE A 1 153 ? -13.650 2.977 17.487 1.00 81.50 153 ILE A O 1
ATOM 1202 N N . PHE A 1 154 ? -12.738 1.563 18.984 1.00 80.62 154 PHE A N 1
ATOM 1203 C CA . PHE A 1 154 ? -11.413 1.526 18.353 1.00 80.62 154 PHE A CA 1
ATOM 1204 C C . PHE A 1 154 ? -11.441 0.941 16.934 1.00 80.62 154 PHE A C 1
ATOM 1206 O O . PHE A 1 154 ? -10.850 1.516 16.021 1.00 80.62 154 PHE A O 1
ATOM 1213 N N . LEU A 1 155 ? -12.158 -0.170 16.714 1.00 84.00 155 LEU A N 1
ATOM 1214 C CA . LEU A 1 155 ? -12.308 -0.742 15.367 1.00 84.00 155 LEU A CA 1
ATOM 1215 C C . LEU A 1 155 ? -13.083 0.197 14.434 1.00 84.00 155 LEU A C 1
ATOM 1217 O O . LEU A 1 155 ? -12.755 0.295 13.253 1.00 84.00 155 LEU A O 1
ATOM 1221 N N . GLY A 1 156 ? -14.105 0.883 14.951 1.00 85.38 156 GLY A N 1
ATOM 1222 C CA . GLY A 1 156 ? -14.872 1.867 14.192 1.00 85.38 156 GLY A CA 1
ATOM 1223 C C . GLY A 1 156 ? -14.018 3.060 13.766 1.00 85.38 156 GLY A C 1
ATOM 1224 O O . GLY A 1 156 ? -14.067 3.461 12.604 1.00 85.38 156 GLY A O 1
ATOM 1225 N N . GLU A 1 157 ? -13.194 3.589 14.671 1.00 84.12 157 GLU A N 1
ATOM 1226 C CA . GLU A 1 157 ? -12.246 4.666 14.370 1.00 84.12 157 GLU A CA 1
ATOM 1227 C C . GLU A 1 157 ? -11.225 4.233 13.308 1.00 84.12 157 GLU A C 1
ATOM 1229 O O . GLU A 1 157 ? -11.038 4.935 12.312 1.00 84.12 157 GLU A O 1
ATOM 1234 N N . ALA A 1 158 ? -10.628 3.048 13.467 1.00 84.94 158 ALA A N 1
ATOM 1235 C CA . ALA A 1 158 ? -9.655 2.503 12.523 1.00 84.94 158 ALA A CA 1
ATOM 1236 C C . ALA A 1 158 ? -10.251 2.270 11.125 1.00 84.94 158 ALA A C 1
ATOM 1238 O O . ALA A 1 158 ? -9.597 2.554 10.120 1.00 84.94 158 ALA A O 1
ATOM 1239 N N . LEU A 1 159 ? -11.505 1.814 11.044 1.00 88.56 159 LEU A N 1
ATOM 1240 C CA . LEU A 1 159 ? -12.211 1.646 9.774 1.00 88.56 159 LEU A CA 1
ATOM 1241 C C . LEU A 1 159 ? -12.393 2.988 9.052 1.00 88.56 159 LEU A C 1
ATOM 1243 O O . LEU A 1 159 ? -12.076 3.103 7.867 1.00 88.56 159 LEU A O 1
ATOM 1247 N N . VAL A 1 160 ? -12.882 4.009 9.761 1.00 88.00 160 VAL A N 1
ATOM 1248 C CA . VAL A 1 160 ? -13.100 5.349 9.191 1.00 88.00 160 VAL A CA 1
ATOM 1249 C C . VAL A 1 160 ? -11.770 5.977 8.774 1.00 88.00 160 VAL A C 1
ATOM 1251 O O . VAL A 1 160 ? -11.669 6.544 7.685 1.00 88.00 160 VAL A O 1
ATOM 1254 N N . MET A 1 161 ? -10.736 5.827 9.602 1.00 86.06 161 MET A N 1
ATOM 1255 C CA . MET A 1 161 ? -9.388 6.312 9.322 1.00 86.06 161 MET A CA 1
ATOM 1256 C C . MET A 1 161 ? -8.789 5.639 8.080 1.00 86.06 161 MET A C 1
ATOM 1258 O O . MET A 1 161 ? -8.243 6.324 7.217 1.00 86.06 161 MET A O 1
ATOM 1262 N N . GLY A 1 162 ? -8.933 4.318 7.950 1.00 85.44 162 GLY A N 1
ATOM 1263 C CA . GLY A 1 162 ? -8.423 3.565 6.807 1.00 85.44 162 GLY A CA 1
ATOM 1264 C C . GLY A 1 162 ? -9.157 3.863 5.500 1.00 85.44 162 GLY A C 1
ATOM 1265 O O . GLY A 1 162 ? -8.512 3.978 4.461 1.00 85.44 162 GLY A O 1
ATOM 1266 N N . LEU A 1 163 ? -10.478 4.069 5.535 1.00 89.44 163 LEU A N 1
ATOM 1267 C CA . LEU A 1 163 ? -11.244 4.507 4.360 1.00 89.44 163 LEU A CA 1
ATOM 1268 C C . LEU A 1 163 ? -10.858 5.927 3.928 1.00 89.44 163 LEU A C 1
ATOM 1270 O O . LEU A 1 163 ? -10.609 6.171 2.746 1.00 89.44 163 LEU A O 1
ATOM 1274 N N . ALA A 1 164 ? -10.766 6.859 4.880 1.00 88.19 164 ALA A N 1
ATOM 1275 C CA . ALA A 1 164 ? -10.357 8.232 4.601 1.00 88.19 164 ALA A CA 1
ATOM 1276 C C . ALA A 1 164 ? -8.919 8.292 4.054 1.00 88.19 164 ALA A C 1
ATOM 1278 O O . ALA A 1 164 ? -8.666 8.967 3.053 1.00 88.19 164 ALA A O 1
ATOM 1279 N N . GLY A 1 165 ? -7.997 7.542 4.664 1.00 85.94 165 GLY A N 1
ATOM 1280 C CA . GLY A 1 165 ? -6.610 7.407 4.218 1.00 85.94 165 GLY A CA 1
ATOM 1281 C C . GLY A 1 165 ? -6.490 6.749 2.843 1.00 85.94 165 GLY A C 1
ATOM 1282 O O . GLY A 1 165 ? -5.762 7.247 1.993 1.00 85.94 165 GLY A O 1
ATOM 1283 N N . GLY A 1 166 ? -7.256 5.688 2.575 1.00 87.00 166 GLY A N 1
ATOM 1284 C CA . GLY A 1 166 ? -7.284 5.015 1.273 1.00 87.00 166 GLY A CA 1
ATOM 1285 C C . GLY A 1 166 ? -7.729 5.938 0.137 1.00 87.00 166 GLY A C 1
ATOM 1286 O O . GLY A 1 166 ? -7.026 6.067 -0.865 1.00 87.00 166 GLY A O 1
ATOM 1287 N N . CYS A 1 167 ? -8.847 6.648 0.319 1.00 88.50 167 CYS A N 1
ATOM 1288 C CA . CYS A 1 167 ? -9.349 7.605 -0.672 1.00 88.50 167 CYS A CA 1
ATOM 1289 C C . CYS A 1 167 ? -8.361 8.751 -0.924 1.00 88.50 167 CYS A C 1
ATOM 1291 O O . CYS A 1 167 ? -8.022 9.050 -2.071 1.00 88.50 167 CYS A O 1
ATOM 1293 N N . THR A 1 168 ? -7.893 9.401 0.144 1.00 86.19 168 THR A N 1
ATOM 1294 C CA . THR A 1 168 ? -6.985 10.554 0.027 1.00 86.19 168 THR A CA 1
ATOM 1295 C C . THR A 1 168 ? -5.616 10.150 -0.522 1.00 86.19 168 THR A C 1
ATOM 1297 O O . THR A 1 168 ? -5.067 10.860 -1.364 1.00 86.19 168 THR A O 1
ATOM 1300 N N . GLY A 1 169 ? -5.105 8.981 -0.134 1.00 85.19 169 GLY A N 1
ATOM 1301 C CA . GLY A 1 169 ? -3.852 8.425 -0.635 1.00 85.19 169 GLY A CA 1
ATOM 1302 C C . GLY A 1 169 ? -3.902 8.035 -2.109 1.00 85.19 169 GLY A C 1
ATOM 1303 O O . GLY A 1 169 ? -2.967 8.336 -2.846 1.00 85.19 169 GLY A O 1
ATOM 1304 N N . TYR A 1 170 ? -5.000 7.437 -2.579 1.00 85.56 170 TYR A N 1
ATOM 1305 C CA . TYR A 1 170 ? -5.166 7.104 -3.998 1.00 85.56 170 TYR A CA 1
ATOM 1306 C C . TYR A 1 170 ? -5.173 8.362 -4.881 1.00 85.56 170 TYR A C 1
ATOM 1308 O O . TYR A 1 170 ? -4.458 8.427 -5.883 1.00 85.56 170 TYR A O 1
ATOM 1316 N N . ILE A 1 171 ? -5.917 9.397 -4.471 1.00 86.19 171 ILE A N 1
ATOM 1317 C CA . ILE A 1 171 ? -5.966 10.688 -5.177 1.00 86.19 171 ILE A CA 1
ATOM 1318 C C . ILE A 1 171 ? -4.583 11.348 -5.193 1.00 86.19 171 ILE A C 1
ATOM 1320 O O . ILE A 1 171 ? -4.132 11.807 -6.243 1.00 86.19 171 ILE A O 1
ATOM 1324 N N . ALA A 1 172 ? -3.889 11.371 -4.052 1.00 83.69 172 ALA A N 1
ATOM 1325 C CA . ALA A 1 172 ? -2.548 11.937 -3.957 1.00 83.69 172 ALA A CA 1
ATOM 1326 C C . ALA A 1 172 ? -1.530 11.161 -4.814 1.00 83.69 172 ALA A C 1
ATOM 1328 O O . ALA A 1 172 ? -0.733 11.778 -5.518 1.00 83.69 172 ALA A O 1
ATOM 1329 N N . GLY A 1 173 ? -1.586 9.826 -4.817 1.00 82.06 173 GLY A N 1
ATOM 1330 C CA . GLY A 1 173 ? -0.723 8.972 -5.637 1.00 82.06 173 GLY A CA 1
ATOM 1331 C C . GLY A 1 173 ? -0.916 9.206 -7.137 1.00 82.06 173 GLY A C 1
ATOM 1332 O O . GLY A 1 173 ? 0.065 9.357 -7.867 1.00 82.06 173 GLY A O 1
ATOM 1333 N N . LEU A 1 174 ? -2.169 9.332 -7.589 1.00 80.62 174 LEU A N 1
ATOM 1334 C CA . LEU A 1 174 ? -2.490 9.718 -8.967 1.00 80.62 174 LEU A CA 1
ATOM 1335 C C . LEU A 1 174 ? -1.983 11.122 -9.306 1.00 80.62 174 LEU A C 1
ATOM 1337 O O . LEU A 1 174 ? -1.416 11.320 -10.379 1.00 80.62 174 LEU A O 1
ATOM 1341 N N . ALA A 1 175 ? -2.162 12.090 -8.405 1.00 80.44 175 ALA A N 1
ATOM 1342 C CA . ALA A 1 175 ? -1.699 13.458 -8.614 1.00 80.44 175 ALA A CA 1
ATOM 1343 C C . ALA A 1 175 ? -0.171 13.522 -8.758 1.00 80.44 175 ALA A C 1
ATOM 1345 O O . ALA A 1 175 ? 0.326 14.196 -9.657 1.00 80.44 175 ALA A O 1
ATOM 1346 N N . VAL A 1 176 ? 0.572 12.774 -7.935 1.00 80.75 176 VAL A N 1
ATOM 1347 C CA . VAL A 1 176 ? 2.035 12.659 -8.042 1.00 80.75 176 VAL A CA 1
ATOM 1348 C C . VAL A 1 176 ? 2.438 11.983 -9.354 1.00 80.75 176 VAL A C 1
ATOM 1350 O O . VAL A 1 176 ? 3.318 12.487 -10.051 1.00 80.75 176 VAL A O 1
ATOM 1353 N N . ALA A 1 177 ? 1.775 10.888 -9.735 1.00 73.75 177 ALA A N 1
ATOM 1354 C CA . ALA A 1 177 ? 2.051 10.189 -10.990 1.00 73.75 177 ALA A CA 1
ATOM 1355 C C . ALA A 1 177 ? 1.749 11.053 -12.232 1.00 73.75 177 ALA A C 1
ATOM 1357 O O . ALA A 1 177 ? 2.482 10.990 -13.220 1.00 73.75 177 ALA A O 1
ATOM 1358 N N . ALA A 1 178 ? 0.706 11.886 -12.175 1.00 72.44 178 ALA A N 1
ATOM 1359 C CA . ALA A 1 178 ? 0.340 12.824 -13.235 1.00 72.44 178 ALA A CA 1
ATOM 1360 C C . ALA A 1 178 ? 1.259 14.059 -13.282 1.00 72.44 178 ALA A C 1
ATOM 1362 O O . ALA A 1 178 ? 1.586 14.541 -14.366 1.00 72.44 178 ALA A O 1
ATOM 1363 N N . ALA A 1 179 ? 1.700 14.561 -12.123 1.00 72.94 179 ALA A N 1
ATOM 1364 C CA . ALA A 1 179 ? 2.651 15.668 -12.019 1.00 72.94 179 ALA A CA 1
ATOM 1365 C C . ALA A 1 179 ? 4.080 15.261 -12.415 1.00 72.94 179 ALA A C 1
ATOM 1367 O O . ALA A 1 179 ? 4.900 16.128 -12.731 1.00 72.94 179 ALA A O 1
ATOM 1368 N N . TRP A 1 180 ? 4.385 13.956 -12.427 1.00 73.88 180 TRP A N 1
ATOM 1369 C CA . TRP A 1 180 ? 5.662 13.436 -12.901 1.00 73.88 180 TRP A CA 1
ATOM 1370 C C . TRP A 1 180 ? 5.815 13.683 -14.406 1.00 73.88 180 TRP A C 1
ATOM 1372 O O . TRP A 1 180 ? 5.297 12.960 -15.264 1.00 73.88 180 TRP A O 1
ATOM 1382 N N . ARG A 1 181 ? 6.523 14.770 -14.708 1.00 56.78 181 ARG A N 1
ATOM 1383 C CA . ARG A 1 181 ? 6.639 15.365 -16.035 1.00 56.78 181 ARG A CA 1
ATOM 1384 C C . ARG A 1 181 ? 7.388 14.440 -16.990 1.00 56.78 181 ARG A C 1
ATOM 1386 O O . ARG A 1 181 ? 8.578 14.183 -16.842 1.00 56.78 181 ARG A O 1
ATOM 1393 N N . ASP A 1 182 ? 6.657 13.964 -17.989 1.00 58.09 182 ASP A N 1
ATOM 1394 C CA . ASP A 1 182 ? 7.188 13.199 -19.110 1.00 58.09 182 ASP A CA 1
ATOM 1395 C C . ASP A 1 182 ? 7.765 14.151 -20.172 1.00 58.09 182 ASP A C 1
ATOM 1397 O O . ASP A 1 182 ? 7.082 15.115 -20.529 1.00 58.09 182 ASP A O 1
ATOM 1401 N N . PRO A 1 183 ? 8.954 13.896 -20.747 1.00 56.34 183 PRO A N 1
ATOM 1402 C CA . PRO A 1 183 ? 9.475 14.682 -21.869 1.00 56.34 183 PRO A CA 1
ATOM 1403 C C . PRO A 1 183 ? 8.606 14.617 -23.140 1.00 56.34 183 PRO A C 1
ATOM 1405 O O . PRO A 1 183 ? 8.768 15.456 -24.019 1.00 56.34 183 PRO A O 1
ATOM 1408 N N . ALA A 1 184 ? 7.701 13.634 -23.248 1.00 56.97 184 ALA A N 1
ATOM 1409 C CA . ALA A 1 184 ? 6.913 13.347 -24.454 1.00 56.97 184 ALA A CA 1
ATOM 1410 C C . ALA A 1 184 ? 5.413 13.714 -24.363 1.00 56.97 184 ALA A C 1
ATOM 1412 O O . ALA A 1 184 ? 4.671 13.416 -25.290 1.00 56.97 184 ALA A O 1
ATOM 1413 N N . GLY A 1 185 ? 4.967 14.345 -23.267 1.00 55.75 185 GLY A N 1
ATOM 1414 C CA . GLY A 1 185 ? 3.671 15.033 -23.141 1.00 55.75 185 GLY A CA 1
ATOM 1415 C C . GLY A 1 18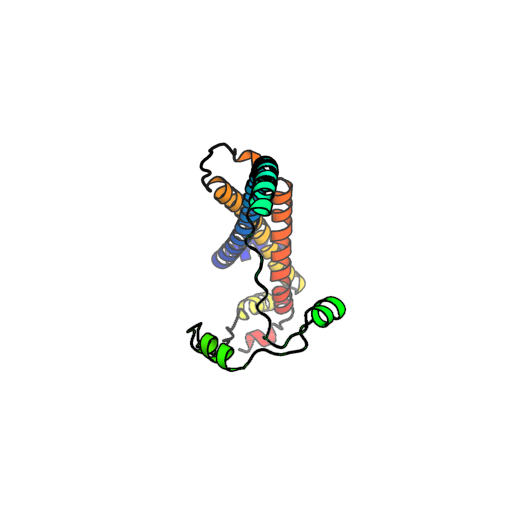5 ? 2.458 14.420 -23.859 1.00 55.75 185 GLY A C 1
ATOM 1416 O O . GLY A 1 185 ? 1.966 15.033 -24.797 1.00 55.75 185 GLY A O 1
ATOM 1417 N N . ALA A 1 186 ? 1.936 13.263 -23.424 1.00 51.88 186 ALA A N 1
ATOM 1418 C CA . ALA A 1 186 ? 0.665 12.749 -23.970 1.00 51.88 186 ALA A CA 1
ATOM 1419 C C . ALA A 1 186 ? -0.099 11.722 -23.106 1.00 51.88 186 ALA A C 1
ATOM 1421 O O . ALA A 1 186 ? -1.051 11.120 -23.595 1.00 51.88 186 ALA A O 1
ATOM 1422 N N . VAL A 1 187 ? 0.262 11.482 -21.840 1.00 56.59 187 VAL A N 1
ATOM 1423 C CA . VAL A 1 187 ? -0.504 10.530 -21.011 1.00 56.59 187 VAL A CA 1
ATOM 1424 C C . VAL A 1 187 ? -1.590 11.288 -20.248 1.00 56.59 187 VAL A C 1
ATOM 1426 O O . VAL A 1 187 ? -1.310 11.966 -19.261 1.00 56.59 187 VAL A O 1
ATOM 1429 N N . SER A 1 188 ? -2.830 11.217 -20.743 1.00 58.22 188 SER A N 1
ATOM 1430 C CA . SER A 1 188 ? -4.001 11.827 -20.099 1.00 58.22 188 SER A CA 1
ATOM 1431 C C . SER A 1 188 ? -4.236 11.201 -18.721 1.00 58.22 188 SER A C 1
ATOM 1433 O O . SER A 1 188 ? -4.198 9.975 -18.589 1.00 58.22 188 SER A O 1
ATOM 1435 N N . ALA A 1 189 ? -4.541 12.020 -17.708 1.00 57.53 189 ALA A N 1
ATOM 1436 C CA . ALA A 1 189 ? -4.819 11.579 -16.334 1.00 57.53 189 ALA A CA 1
ATOM 1437 C C . ALA A 1 189 ? -5.924 10.505 -16.247 1.00 57.53 189 ALA A C 1
ATOM 1439 O O . ALA A 1 189 ? -5.943 9.699 -15.323 1.00 57.53 189 ALA A O 1
ATOM 1440 N N . GLN A 1 190 ? -6.810 10.454 -17.245 1.00 59.12 190 GLN A N 1
ATOM 1441 C CA . GLN A 1 190 ? -7.880 9.461 -17.368 1.00 59.12 190 GLN A CA 1
ATOM 1442 C C . GLN A 1 190 ? -7.356 8.051 -17.692 1.00 59.12 190 GLN A C 1
ATOM 1444 O O . GLN A 1 190 ? -7.941 7.072 -17.248 1.00 59.12 190 GLN A O 1
ATOM 1449 N N . SER A 1 191 ? -6.239 7.937 -18.420 1.00 62.44 191 SER A N 1
ATOM 1450 C CA . SER A 1 191 ? -5.618 6.644 -18.764 1.00 62.44 191 SER A CA 1
ATOM 1451 C C . SER A 1 191 ? -4.846 6.008 -17.602 1.00 62.44 191 SER A C 1
ATOM 1453 O O . SER A 1 191 ? -4.535 4.823 -17.640 1.00 62.44 191 SER A O 1
ATOM 1455 N N . LEU A 1 192 ? -4.553 6.794 -16.560 1.00 65.44 192 LEU A N 1
ATOM 1456 C CA . LEU A 1 192 ? -3.880 6.339 -15.342 1.00 65.44 192 LEU A CA 1
ATOM 1457 C C . LEU A 1 192 ? -4.865 5.796 -14.299 1.00 65.44 192 LEU A C 1
ATOM 1459 O O . LEU A 1 192 ? -4.444 5.211 -13.303 1.00 65.44 192 LEU A O 1
ATOM 1463 N N . PHE A 1 193 ? -6.169 6.004 -14.505 1.00 70.81 193 PHE A N 1
ATOM 1464 C CA . PHE A 1 193 ? -7.193 5.558 -13.577 1.00 70.81 193 PHE A CA 1
ATOM 1465 C C . PHE A 1 193 ? -7.455 4.064 -13.776 1.00 70.81 193 PHE A C 1
ATOM 1467 O O . PHE A 1 193 ? -8.107 3.664 -14.738 1.00 70.81 193 PHE A O 1
ATOM 1474 N N . ASP A 1 194 ? -6.960 3.241 -12.853 1.00 77.00 194 ASP A N 1
ATOM 1475 C CA . ASP A 1 194 ? -7.256 1.811 -12.832 1.00 77.00 194 ASP A CA 1
ATOM 1476 C C . ASP A 1 194 ? -8.284 1.499 -11.724 1.00 77.00 194 ASP A C 1
ATOM 1478 O O . ASP A 1 194 ? -7.953 1.592 -10.534 1.00 77.00 194 ASP A O 1
ATOM 1482 N N . PRO A 1 195 ? -9.520 1.093 -12.086 1.00 80.94 195 PRO A N 1
ATOM 1483 C CA . PRO A 1 195 ? -10.549 0.687 -11.131 1.00 80.94 195 PRO A CA 1
ATOM 1484 C C . PRO A 1 195 ? -10.089 -0.415 -10.169 1.00 80.94 195 PRO A C 1
ATOM 1486 O O . PRO A 1 195 ? -10.541 -0.457 -9.024 1.00 80.94 195 PRO A O 1
ATOM 1489 N N . VAL A 1 196 ? -9.177 -1.290 -10.606 1.00 83.94 196 VAL A N 1
ATOM 1490 C CA . VAL A 1 196 ? -8.650 -2.387 -9.788 1.00 83.94 196 VAL A CA 1
ATOM 1491 C C . VAL A 1 196 ? -7.733 -1.853 -8.688 1.00 83.94 196 VAL A C 1
ATOM 1493 O O . VAL A 1 196 ? -7.863 -2.276 -7.540 1.00 83.94 196 VAL A O 1
ATOM 1496 N N . LEU A 1 197 ? -6.853 -0.888 -8.992 1.00 79.62 197 LEU A N 1
ATOM 1497 C CA . LEU A 1 197 ? -6.008 -0.242 -7.976 1.00 79.62 197 LEU A CA 1
ATOM 1498 C C . LEU A 1 197 ? -6.837 0.585 -6.990 1.00 79.62 197 LEU A C 1
ATOM 1500 O O . LEU A 1 197 ? -6.539 0.578 -5.793 1.00 79.62 197 LEU A O 1
ATOM 1504 N N . LEU A 1 198 ? -7.889 1.257 -7.465 1.00 83.94 198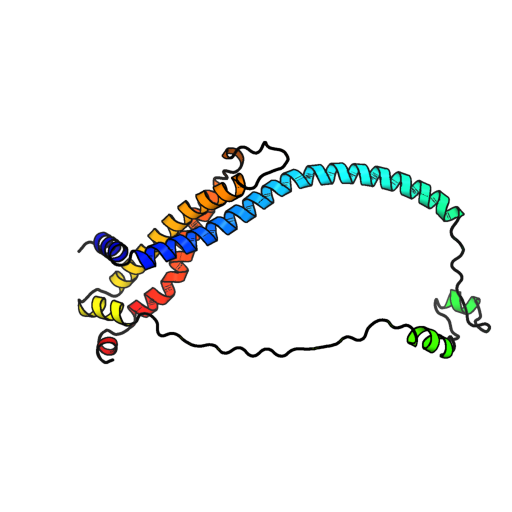 LEU A N 1
ATOM 1505 C CA . LEU A 1 198 ? -8.817 1.968 -6.588 1.00 83.94 198 LEU A CA 1
ATOM 1506 C C . LEU A 1 198 ? -9.471 0.997 -5.601 1.00 83.94 198 LEU A C 1
ATOM 1508 O O . LEU A 1 198 ? -9.392 1.216 -4.392 1.00 83.94 198 LEU A O 1
ATOM 1512 N N . LEU A 1 199 ? -10.045 -0.104 -6.095 1.00 86.75 199 LEU A N 1
ATOM 1513 C CA . LEU A 1 199 ? -10.705 -1.096 -5.246 1.00 86.75 199 LEU A CA 1
ATOM 1514 C C . LEU A 1 199 ? -9.716 -1.753 -4.271 1.00 86.75 199 LEU A C 1
ATOM 1516 O O . LEU A 1 199 ? -10.019 -1.903 -3.088 1.00 86.75 199 LEU A O 1
ATOM 1520 N N . ALA A 1 200 ? -8.513 -2.088 -4.745 1.00 84.94 200 ALA A N 1
ATOM 1521 C CA . ALA A 1 200 ? -7.459 -2.669 -3.922 1.00 84.94 200 ALA A CA 1
ATOM 1522 C C . ALA A 1 200 ? -7.029 -1.720 -2.795 1.00 84.94 200 ALA A C 1
ATOM 1524 O O . ALA A 1 200 ? -6.935 -2.152 -1.650 1.00 84.94 200 ALA A O 1
ATOM 1525 N N . SER A 1 201 ? -6.825 -0.430 -3.081 1.00 83.44 201 SER A N 1
ATOM 1526 C CA . SER A 1 201 ? -6.454 0.562 -2.061 1.00 83.44 201 SER A CA 1
ATOM 1527 C C . SER A 1 201 ? -7.571 0.809 -1.043 1.00 83.44 201 SER A C 1
ATOM 1529 O O . SER A 1 201 ? -7.302 0.892 0.156 1.00 83.44 201 SER A O 1
ATOM 1531 N N . LEU A 1 202 ? -8.826 0.845 -1.500 1.00 87.50 202 LEU A N 1
ATOM 1532 C CA . LEU A 1 202 ? -9.991 1.090 -0.654 1.00 87.50 202 LEU A CA 1
ATOM 1533 C C . LEU A 1 202 ? -10.314 -0.095 0.264 1.00 87.50 202 LEU A C 1
ATOM 1535 O O . LEU A 1 202 ? -10.886 0.107 1.330 1.00 87.50 202 LEU A O 1
ATOM 1539 N N . LEU A 1 203 ? -9.938 -1.316 -0.122 1.00 88.38 203 LEU A N 1
ATOM 1540 C CA . LEU A 1 203 ? -10.074 -2.507 0.718 1.00 88.38 203 LEU A CA 1
ATOM 1541 C C . LEU A 1 203 ? -8.843 -2.732 1.602 1.00 88.38 203 LEU A C 1
ATOM 1543 O O . LEU A 1 203 ? -8.986 -3.007 2.791 1.00 88.38 203 LEU A O 1
ATOM 1547 N N . ALA A 1 204 ? -7.635 -2.593 1.056 1.00 84.25 204 ALA A N 1
ATOM 1548 C CA . ALA A 1 204 ? -6.403 -2.889 1.781 1.00 84.25 204 ALA A CA 1
ATOM 1549 C C . ALA A 1 204 ? -6.126 -1.884 2.908 1.00 84.25 204 ALA A C 1
ATOM 1551 O O . ALA A 1 204 ? -5.721 -2.296 3.993 1.00 84.25 204 ALA A O 1
ATOM 1552 N N . ALA A 1 205 ? -6.372 -0.587 2.690 1.00 87.31 205 ALA A N 1
ATOM 1553 C CA . ALA A 1 205 ? -6.113 0.450 3.691 1.00 87.31 205 ALA A CA 1
ATOM 1554 C C . ALA A 1 205 ? -6.918 0.262 4.996 1.00 87.31 205 ALA A C 1
ATOM 1556 O O . ALA A 1 205 ? -6.299 0.196 6.062 1.00 87.31 205 ALA A O 1
ATOM 1557 N N . PRO A 1 206 ? -8.258 0.108 4.972 1.00 87.62 206 PRO A N 1
ATOM 1558 C CA . PRO A 1 206 ? -9.018 -0.188 6.183 1.00 87.62 206 PRO A CA 1
ATOM 1559 C C . PRO A 1 206 ? -8.683 -1.551 6.776 1.00 87.62 206 PRO A C 1
ATOM 1561 O O . PRO A 1 206 ? -8.649 -1.674 7.994 1.00 87.62 206 PRO A O 1
ATOM 1564 N N . LEU A 1 207 ? -8.387 -2.565 5.965 1.00 88.62 207 LEU A N 1
ATOM 1565 C CA . LEU A 1 207 ? -8.060 -3.894 6.481 1.00 88.62 207 LEU A CA 1
ATOM 1566 C C . LEU A 1 207 ? -6.732 -3.888 7.257 1.00 88.62 207 LEU A C 1
ATOM 1568 O O . LEU A 1 207 ? -6.656 -4.438 8.355 1.00 88.62 207 LEU A O 1
ATOM 1572 N N . LEU A 1 208 ? -5.721 -3.180 6.750 1.00 85.75 208 LEU A N 1
ATOM 1573 C CA . LEU A 1 208 ? -4.458 -2.955 7.458 1.00 85.75 208 LEU A CA 1
ATOM 1574 C C . LEU A 1 208 ? -4.642 -2.091 8.710 1.00 85.75 208 LEU A C 1
ATOM 1576 O O . LEU A 1 208 ? -4.086 -2.425 9.756 1.00 85.75 208 LEU A O 1
ATOM 1580 N N . ALA A 1 209 ? -5.450 -1.028 8.638 1.00 85.94 209 ALA A N 1
ATOM 1581 C CA . ALA A 1 209 ? -5.758 -0.190 9.798 1.00 85.94 209 ALA A CA 1
ATOM 1582 C C . ALA A 1 209 ? -6.464 -0.991 10.905 1.00 85.94 209 ALA A C 1
ATOM 1584 O O . ALA A 1 209 ? -6.101 -0.887 12.078 1.00 85.94 209 ALA A O 1
ATOM 1585 N N . LEU A 1 210 ? -7.417 -1.852 10.535 1.00 87.75 210 LEU A N 1
ATOM 1586 C CA . LEU A 1 210 ? -8.097 -2.756 11.459 1.00 87.75 210 LEU A CA 1
ATOM 1587 C C . LEU A 1 210 ? -7.107 -3.713 12.125 1.00 87.75 210 LEU A C 1
ATOM 1589 O O . LEU A 1 210 ? -7.108 -3.806 13.350 1.00 87.75 210 LEU A O 1
ATOM 1593 N N . ILE A 1 211 ? -6.228 -4.363 11.356 1.00 87.06 211 ILE A N 1
ATOM 1594 C CA . ILE A 1 211 ? -5.209 -5.281 11.895 1.00 87.06 211 ILE A CA 1
ATOM 1595 C C . ILE A 1 211 ? -4.269 -4.545 12.858 1.00 87.06 211 ILE A C 1
ATOM 1597 O O . ILE A 1 211 ? -4.026 -5.031 13.964 1.00 87.06 211 ILE A O 1
ATOM 1601 N N . ALA A 1 212 ? -3.792 -3.358 12.477 1.00 82.94 212 ALA A N 1
ATOM 1602 C CA . ALA A 1 212 ? -2.914 -2.543 13.313 1.00 82.94 212 ALA A CA 1
ATOM 1603 C C . ALA A 1 212 ? -3.601 -2.096 14.615 1.00 82.94 212 ALA A C 1
ATOM 1605 O O . ALA A 1 212 ? -2.978 -2.098 15.675 1.00 82.94 212 ALA A O 1
ATOM 1606 N N . SER A 1 213 ? -4.894 -1.763 14.559 1.00 82.25 213 SER A N 1
ATOM 1607 C CA . SER A 1 213 ? -5.679 -1.355 15.732 1.00 82.25 213 SER A CA 1
ATOM 1608 C C . SER A 1 213 ? -6.168 -2.519 16.599 1.00 82.25 213 SER A C 1
ATOM 1610 O O . SER A 1 213 ? -6.478 -2.319 17.772 1.00 82.25 213 SER A O 1
ATOM 1612 N N . ALA A 1 214 ? -6.236 -3.740 16.061 1.00 81.12 214 ALA A N 1
ATOM 1613 C CA . ALA A 1 214 ? -6.838 -4.874 16.754 1.00 81.12 214 ALA A CA 1
ATOM 1614 C C . ALA A 1 214 ? -6.034 -5.274 17.996 1.00 81.12 214 ALA A C 1
ATOM 1616 O O . ALA A 1 214 ? -6.618 -5.536 19.046 1.00 81.12 214 ALA A O 1
ATOM 1617 N N . LEU A 1 215 ? -4.701 -5.284 17.900 1.00 78.31 215 LEU A N 1
ATOM 1618 C CA . LEU A 1 215 ? -3.825 -5.629 19.020 1.00 78.31 215 LEU A CA 1
ATOM 1619 C C . LEU A 1 215 ? -3.942 -4.632 20.195 1.00 78.31 215 LEU A C 1
ATOM 1621 O O . LEU A 1 215 ? -4.280 -5.080 21.295 1.00 78.31 215 LEU A O 1
ATOM 1625 N N . PRO A 1 216 ? -3.748 -3.306 20.009 1.00 73.06 216 PRO A N 1
ATOM 1626 C CA . PRO A 1 216 ? -3.912 -2.346 21.098 1.00 73.06 216 PRO A CA 1
ATOM 1627 C C . PRO A 1 216 ? -5.356 -2.298 21.607 1.00 73.06 216 PRO A C 1
ATOM 1629 O O . PRO A 1 216 ? -5.561 -2.224 22.815 1.00 73.06 216 PRO A O 1
ATOM 1632 N N . ALA A 1 217 ? -6.366 -2.437 20.740 1.00 78.50 217 ALA A N 1
ATOM 1633 C CA . ALA A 1 217 ? -7.763 -2.459 21.174 1.00 78.50 217 ALA A CA 1
ATOM 1634 C C . ALA A 1 217 ? -8.088 -3.686 22.046 1.00 78.50 217 ALA A C 1
ATOM 1636 O O . ALA A 1 217 ? -8.848 -3.584 23.010 1.00 78.50 217 ALA A O 1
ATOM 1637 N N . LEU A 1 218 ? -7.492 -4.848 21.753 1.00 75.88 218 LEU A N 1
ATOM 1638 C CA . LEU A 1 218 ? -7.630 -6.052 22.577 1.00 75.88 218 LEU A CA 1
ATOM 1639 C C . LEU A 1 218 ? -6.916 -5.925 23.926 1.00 75.88 218 LEU A C 1
ATOM 1641 O O . LEU A 1 218 ? -7.449 -6.420 24.924 1.00 75.88 218 LEU A O 1
ATOM 1645 N N . LEU A 1 219 ? -5.742 -5.289 23.960 1.00 70.69 219 LEU A N 1
ATOM 1646 C CA . LEU A 1 219 ? -4.990 -5.011 25.189 1.00 70.69 219 LEU A CA 1
ATOM 1647 C C . LEU A 1 219 ? -5.749 -4.011 26.077 1.00 70.69 219 LEU A C 1
ATOM 1649 O O . LEU A 1 219 ? -6.031 -4.317 27.236 1.00 70.69 219 LEU A O 1
ATOM 1653 N N . ALA A 1 220 ? -6.215 -2.904 25.495 1.00 69.44 220 ALA A N 1
ATOM 1654 C CA . ALA A 1 220 ? -7.068 -1.900 26.134 1.00 69.44 220 ALA A CA 1
ATOM 1655 C C . ALA A 1 220 ? -8.346 -2.511 26.733 1.00 69.44 220 ALA A C 1
ATOM 1657 O O . ALA A 1 220 ? -8.733 -2.238 27.867 1.00 69.44 220 ALA A O 1
ATOM 1658 N N . ALA A 1 221 ? -8.992 -3.409 25.989 1.00 69.31 221 ALA A N 1
ATOM 1659 C CA . ALA A 1 221 ? -10.198 -4.103 26.422 1.00 69.31 221 ALA A CA 1
ATOM 1660 C C . ALA A 1 221 ? -9.959 -5.092 27.586 1.00 69.31 221 ALA A C 1
ATOM 1662 O O . ALA A 1 221 ? -10.923 -5.515 28.232 1.00 69.31 221 ALA A O 1
ATOM 1663 N N . ARG A 1 222 ? -8.712 -5.518 27.833 1.00 68.81 222 ARG A N 1
ATOM 1664 C CA . ARG A 1 222 ? -8.353 -6.488 28.883 1.00 68.81 222 ARG A CA 1
ATOM 1665 C C . ARG A 1 222 ? -7.854 -5.838 30.176 1.00 68.81 222 ARG A C 1
ATOM 1667 O O . ARG A 1 222 ? -7.998 -6.482 31.207 1.00 68.81 222 ARG A O 1
ATOM 1674 N N . HIS A 1 223 ? -7.327 -4.612 30.151 1.00 63.91 223 HIS A N 1
ATOM 1675 C CA . HIS A 1 223 ? -6.811 -3.937 31.353 1.00 63.91 223 HIS A CA 1
ATOM 1676 C C . HIS A 1 223 ? -7.901 -3.615 32.374 1.00 63.91 223 HIS A C 1
ATOM 1678 O O . HIS A 1 223 ? -8.927 -3.026 32.026 1.00 63.91 223 HIS A O 1
ATOM 1684 N N . ASP A 1 224 ? -7.692 -4.054 33.615 1.00 58.31 224 ASP A N 1
ATOM 1685 C CA . ASP A 1 224 ? -8.641 -3.916 34.714 1.00 58.31 224 ASP A CA 1
ATOM 1686 C C . ASP A 1 224 ? -8.668 -2.456 35.216 1.00 58.31 224 ASP A C 1
ATOM 1688 O O . ASP A 1 224 ? -7.620 -1.915 35.567 1.00 58.31 224 ASP A O 1
ATOM 1692 N N . PRO A 1 225 ? -9.828 -1.773 35.241 1.00 55.69 225 PRO A N 1
ATOM 1693 C CA . PRO A 1 225 ? -9.935 -0.372 35.654 1.00 55.69 225 PRO A CA 1
ATOM 1694 C C . PRO A 1 225 ? -9.486 -0.125 37.094 1.00 55.69 225 PRO A C 1
ATOM 1696 O O . PRO A 1 225 ? -9.149 1.006 37.430 1.00 55.69 225 PRO A O 1
ATOM 1699 N N . ALA A 1 226 ? -9.491 -1.158 37.942 1.00 56.75 226 ALA A N 1
ATOM 1700 C CA . ALA A 1 226 ? -9.048 -1.048 39.327 1.00 56.75 226 ALA A CA 1
ATOM 1701 C C . ALA A 1 226 ? -7.525 -0.868 39.461 1.00 56.75 226 ALA A C 1
ATOM 1703 O O . ALA A 1 226 ? -7.087 -0.220 40.410 1.00 56.75 226 ALA A O 1
ATOM 1704 N N . ASP A 1 227 ? -6.739 -1.397 38.516 1.00 58.59 227 ASP A N 1
ATOM 1705 C CA . ASP A 1 227 ? -5.276 -1.269 38.528 1.00 58.59 227 ASP A CA 1
ATOM 1706 C C . ASP A 1 227 ? -4.821 0.076 37.943 1.00 58.59 227 ASP A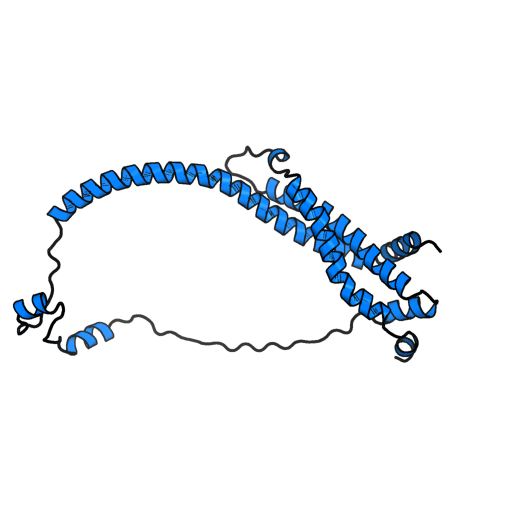 C 1
ATOM 1708 O O . ASP A 1 227 ? -3.835 0.637 38.403 1.00 58.59 227 ASP A O 1
ATOM 1712 N N . MET A 1 228 ? -5.582 0.655 37.004 1.00 53.47 228 MET A N 1
ATOM 1713 C CA . MET A 1 228 ? -5.228 1.937 36.366 1.00 53.47 228 MET A CA 1
ATOM 1714 C C . MET A 1 228 ? -5.514 3.179 37.224 1.00 53.47 228 MET A C 1
ATOM 1716 O O . MET A 1 228 ? -5.048 4.258 36.897 1.00 53.47 228 MET A O 1
ATOM 1720 N N . LEU A 1 229 ? -6.305 3.055 38.296 1.00 54.84 229 LEU A N 1
ATOM 1721 C CA . LEU A 1 229 ? -6.611 4.150 39.235 1.00 54.84 229 LEU A CA 1
ATOM 1722 C C . LEU A 1 229 ? -5.705 4.145 40.481 1.00 54.84 229 LEU A C 1
ATOM 1724 O O . LEU A 1 229 ? -5.948 4.911 41.416 1.00 54.84 229 LEU A O 1
ATOM 1728 N N . ARG A 1 230 ? -4.729 3.230 40.543 1.00 53.91 230 ARG A N 1
ATOM 1729 C CA . ARG A 1 230 ? -3.822 3.045 41.688 1.00 53.91 230 ARG A CA 1
ATOM 1730 C C . ARG A 1 230 ? -2.402 3.577 41.458 1.00 53.91 230 ARG A C 1
ATOM 1732 O O . ARG A 1 230 ? -1.646 3.610 42.427 1.00 53.91 230 ARG A O 1
ATOM 1739 N N . GLU A 1 231 ? -2.073 3.993 40.238 1.00 47.44 231 GLU A N 1
ATOM 1740 C CA . GLU A 1 231 ? -0.867 4.761 39.878 1.00 47.44 231 GLU A CA 1
ATOM 1741 C C . GLU A 1 231 ? -1.216 6.244 39.691 1.00 47.44 231 GLU A C 1
ATOM 1743 O O . GLU A 1 231 ? -0.356 7.087 40.036 1.00 47.44 231 GLU A O 1
#

Radius of gyration: 34.78 Å; chains: 1; bounding box: 88×52×82 Å

pLDDT: mean 70.2, std 11.86, range [39.12, 89.44]

Sequence (231 aa):
MVIYRLIFLEILHRKGGFAMGVLSAAVAVACLVGSLTLLRKHDVRTEQIVADKQRAAADLMNRMQEDFRRLTFKVGFTTLILHEKQPLAELFAGGHATHYMPEDYGETLAAAKVATINRVLPTLQERTAWPERGDEIGILRAIGVRRMQVLAIFLGEALVMGLAGGCTGYIAGLAVAAAWRDPAGAVSAQSLFDPVLLLASLLAAPLLALIASALPALLAARHDPADMLRE

Secondary structure (DSSP, 8-state):
--HHHHHHHHHHH-HHHHHHHHHHHHHHHHHHHHHHHHHHHHHHHHHHHHHHHHHHHHHHHHHHHHHHHHHHTT---------TT--HHHHHHHSS-SSPPPTHHHHHHHTS---------------PPPP---HHHHHHHHTT--HHHHHHHHHHHHHHHHHHHHHHHHHHHHHHHHHS--TT----GGGG--HHHHHHHHHHHHHHHHHHHHHHHHHHTTS-HHHHT--

Foldseek 3Di:
DDLVVVLVVVCVVPVPVLVVLLQVLLQVLLVVLLVVLVVVVVVVVVVVVVVVVVVVVVVVVVVVVVVVVVVVVVPDDPDDDADPPWDVVCCVVVVHTPDDDDCVVVVVVVVDPDDDDDDDDDDDDDDDDDDDDDQPLLVCVVVPDALVSLLCSLLVSLLVSLQSSLVNNNVNSLVVNVPPDDPVPDDDSVNSDDPVSSVCSNVVRSVVSNVVSNVVSNVSSPDDSVVNVPD